Protein AF-A0A1S8ARI4-F1 (afdb_monomer)

pLDDT: mean 92.71, std 9.61, range [43.16, 98.75]

Structure (mmCIF, N/CA/C/O backbone):
data_AF-A0A1S8ARI4-F1
#
_entry.id   AF-A0A1S8ARI4-F1
#
loop_
_atom_site.group_PDB
_atom_site.id
_atom_site.type_symbol
_atom_site.label_atom_id
_atom_site.label_alt_id
_atom_site.label_comp_id
_atom_site.label_asym_id
_atom_site.label_entity_id
_atom_site.label_seq_id
_atom_site.pdbx_PDB_ins_code
_atom_site.Cartn_x
_atom_site.Cartn_y
_atom_site.Cartn_z
_atom_site.occupancy
_atom_site.B_iso_or_equiv
_atom_site.auth_seq_id
_atom_site.auth_comp_id
_atom_site.auth_asym_id
_atom_site.auth_atom_id
_atom_site.pdbx_PDB_model_num
ATOM 1 N N . MET A 1 1 ? 12.042 -26.410 4.022 1.00 43.16 1 MET A N 1
ATOM 2 C CA . MET A 1 1 ? 12.241 -24.997 3.656 1.00 43.16 1 MET A CA 1
ATOM 3 C C . MET A 1 1 ? 10.920 -24.579 3.039 1.00 43.16 1 MET A C 1
ATOM 5 O O . MET A 1 1 ? 10.701 -24.871 1.874 1.00 43.16 1 MET A O 1
ATOM 9 N N . ASN A 1 2 ? 9.965 -24.152 3.874 1.00 46.91 2 ASN A N 1
ATOM 10 C CA . ASN A 1 2 ? 8.642 -23.761 3.385 1.00 46.91 2 ASN A CA 1
ATOM 11 C C . ASN A 1 2 ? 8.838 -22.513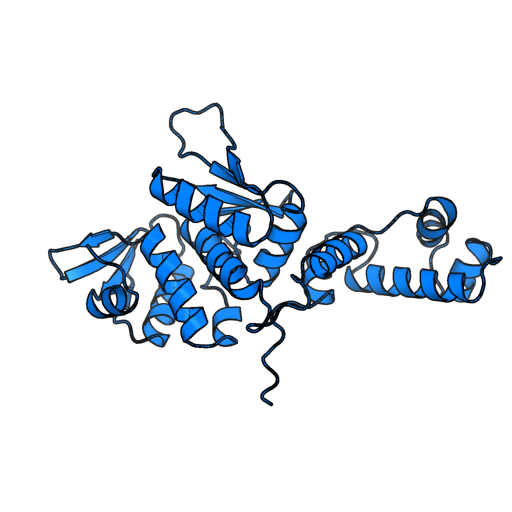 2.533 1.00 46.91 2 ASN A C 1
ATOM 13 O O . ASN A 1 2 ? 9.318 -21.505 3.047 1.00 46.91 2 ASN A O 1
ATOM 17 N N . ASP A 1 3 ? 8.528 -22.632 1.249 1.00 60.91 3 ASP A N 1
ATOM 18 C CA . ASP A 1 3 ? 8.473 -21.512 0.323 1.00 60.91 3 ASP A CA 1
ATOM 19 C C . ASP A 1 3 ? 7.339 -20.607 0.822 1.00 60.91 3 ASP A C 1
ATOM 21 O O . ASP A 1 3 ? 6.167 -20.983 0.752 1.00 60.91 3 ASP A O 1
ATOM 25 N N . ARG A 1 4 ? 7.677 -19.499 1.497 1.00 73.75 4 ARG A N 1
ATOM 26 C CA . ARG A 1 4 ? 6.659 -18.535 1.930 1.00 73.75 4 ARG A CA 1
ATOM 27 C C . ARG A 1 4 ? 6.120 -17.830 0.683 1.00 73.75 4 ARG A C 1
ATOM 29 O O . ARG A 1 4 ? 6.903 -17.567 -0.232 1.00 73.75 4 ARG A O 1
ATOM 36 N N . PRO A 1 5 ? 4.814 -17.530 0.623 1.00 89.69 5 PRO A N 1
ATOM 37 C CA . PRO A 1 5 ? 4.223 -16.932 -0.563 1.00 89.69 5 PRO A CA 1
ATOM 38 C C . PRO A 1 5 ? 4.870 -15.578 -0.872 1.00 89.69 5 PRO A C 1
ATOM 40 O O . PRO A 1 5 ? 5.179 -14.784 0.021 1.00 89.69 5 PRO A O 1
ATOM 43 N N . VAL A 1 6 ? 5.083 -15.320 -2.163 1.00 95.69 6 VAL A N 1
ATOM 44 C CA . VAL A 1 6 ? 5.488 -13.998 -2.642 1.00 95.69 6 VAL A CA 1
ATOM 45 C C . VAL A 1 6 ? 4.247 -13.117 -2.668 1.00 95.69 6 VAL A C 1
ATOM 47 O O . VAL A 1 6 ? 3.329 -13.364 -3.445 1.00 95.69 6 VAL A O 1
ATOM 50 N N . LEU A 1 7 ? 4.239 -12.093 -1.819 1.00 97.56 7 LEU A N 1
ATOM 51 C CA . LEU A 1 7 ? 3.107 -11.192 -1.614 1.00 97.56 7 LEU A CA 1
ATOM 52 C C . LEU A 1 7 ? 3.007 -10.146 -2.723 1.00 97.56 7 LEU A C 1
ATOM 54 O O . LEU A 1 7 ? 1.915 -9.813 -3.164 1.00 97.56 7 LEU A O 1
ATOM 58 N N . VAL A 1 8 ? 4.148 -9.631 -3.197 1.00 98.31 8 VAL A N 1
ATOM 59 C CA . VAL A 1 8 ? 4.184 -8.691 -4.326 1.00 98.31 8 VAL A CA 1
ATOM 60 C C . VAL A 1 8 ? 5.303 -9.058 -5.283 1.00 98.31 8 VAL A C 1
ATOM 62 O O . VAL A 1 8 ? 6.463 -9.184 -4.898 1.00 98.31 8 VAL A O 1
ATOM 65 N N . THR A 1 9 ? 4.953 -9.192 -6.558 1.00 98.19 9 THR A N 1
ATOM 66 C CA . THR A 1 9 ? 5.886 -9.496 -7.649 1.00 98.19 9 THR A CA 1
ATOM 67 C C . THR A 1 9 ? 6.095 -8.274 -8.556 1.00 98.19 9 THR A C 1
ATOM 69 O O . THR A 1 9 ? 5.233 -7.387 -8.592 1.00 98.19 9 THR A O 1
ATOM 72 N N . PRO A 1 10 ? 7.184 -8.214 -9.352 1.00 98.19 10 PRO A N 1
ATOM 73 C CA . PRO A 1 10 ? 7.353 -7.151 -10.344 1.00 98.19 10 PRO A CA 1
ATOM 74 C C . PRO A 1 10 ? 6.161 -7.004 -11.315 1.00 98.19 10 PRO A C 1
ATOM 76 O O . PRO A 1 10 ? 5.734 -5.869 -11.534 1.00 98.19 10 PRO A O 1
ATOM 79 N N . PRO A 1 11 ? 5.542 -8.091 -11.833 1.00 98.19 11 PRO A N 1
ATOM 80 C CA . PRO A 1 11 ? 4.315 -7.991 -12.627 1.00 98.19 11 PRO A CA 1
ATOM 81 C C . PRO A 1 11 ? 3.136 -7.341 -11.894 1.00 98.19 11 PRO A C 1
ATOM 83 O O . PRO A 1 11 ? 2.425 -6.535 -12.492 1.00 98.19 11 PRO A O 1
ATOM 86 N N . MET A 1 12 ? 2.919 -7.656 -10.610 1.00 97.94 12 MET A N 1
ATOM 87 C CA . MET A 1 12 ? 1.850 -7.027 -9.818 1.00 97.94 12 MET A CA 1
ATOM 88 C C . MET A 1 12 ? 2.074 -5.519 -9.706 1.00 97.94 12 MET A C 1
ATOM 90 O O . MET A 1 12 ? 1.170 -4.739 -10.004 1.00 97.94 12 MET A O 1
ATOM 94 N N . LEU A 1 13 ? 3.304 -5.104 -9.382 1.00 98.00 13 LEU A N 1
ATOM 95 C CA . LEU A 1 13 ? 3.650 -3.689 -9.292 1.00 98.00 13 LEU A CA 1
ATOM 96 C C . LEU A 1 13 ? 3.500 -2.980 -10.646 1.00 98.00 13 LEU A C 1
ATOM 98 O O . LEU A 1 13 ? 2.932 -1.887 -10.704 1.00 98.00 13 LEU A O 1
ATOM 102 N N . ALA A 1 14 ? 3.957 -3.597 -11.742 1.00 97.81 14 ALA A N 1
ATOM 103 C CA . ALA A 1 14 ? 3.819 -3.043 -13.088 1.00 97.81 14 ALA A CA 1
ATOM 104 C C . ALA A 1 14 ? 2.356 -2.768 -13.448 1.00 97.81 14 ALA A C 1
ATOM 106 O O . ALA A 1 14 ? 2.052 -1.706 -13.986 1.00 97.81 14 ALA A O 1
ATOM 107 N N . ARG A 1 15 ? 1.444 -3.682 -13.101 1.00 96.56 15 ARG A N 1
ATOM 108 C CA . ARG A 1 15 ? 0.010 -3.572 -13.411 1.00 96.56 15 ARG A CA 1
ATOM 109 C C . ARG A 1 15 ? -0.705 -2.433 -12.694 1.00 96.56 15 ARG A C 1
ATOM 111 O O . ARG A 1 15 ? -1.781 -2.036 -13.125 1.00 96.56 15 ARG A O 1
ATOM 118 N N . THR A 1 16 ? -0.096 -1.840 -11.668 1.00 95.88 16 THR A N 1
ATOM 119 C CA . THR A 1 16 ? -0.621 -0.599 -11.078 1.00 95.88 16 THR A CA 1
ATOM 120 C C . THR A 1 16 ? -0.481 0.596 -12.031 1.00 95.88 16 THR A C 1
ATOM 122 O O . THR A 1 16 ? -1.169 1.610 -11.885 1.00 95.88 16 THR A O 1
ATOM 125 N N . TYR A 1 17 ? 0.441 0.548 -12.997 1.00 94.69 17 TYR A N 1
ATOM 126 C CA . TYR A 1 17 ? 0.677 1.647 -13.928 1.00 94.69 17 TYR A CA 1
ATOM 127 C C . TYR A 1 17 ? -0.337 1.612 -15.068 1.00 94.69 17 TYR A C 1
ATOM 129 O O . TYR A 1 17 ? -0.430 0.641 -15.801 1.00 94.69 17 TYR A O 1
ATOM 137 N N . SER A 1 18 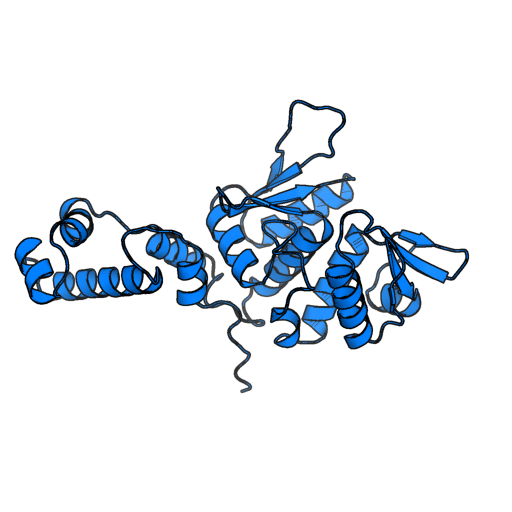? -1.046 2.713 -15.295 1.00 84.56 18 SER A N 1
ATOM 138 C CA . SER A 1 18 ? -1.936 2.841 -16.448 1.00 84.56 18 SER A CA 1
ATOM 139 C C . SER A 1 18 ? -1.190 3.399 -17.664 1.00 84.56 18 SER A C 1
ATOM 141 O O . SER A 1 18 ? -0.539 4.443 -17.568 1.00 84.56 18 SER A O 1
ATOM 143 N N . GLY A 1 19 ? -1.346 2.775 -18.832 1.00 78.69 19 GLY A N 1
ATOM 144 C CA . GLY A 1 19 ? -0.866 3.299 -20.112 1.00 78.69 19 GLY A CA 1
ATOM 145 C C . GLY A 1 19 ? -1.778 2.876 -21.262 1.00 78.69 19 GLY A C 1
ATOM 146 O O . GLY A 1 19 ? -2.411 1.836 -21.197 1.00 78.69 19 GLY A O 1
ATOM 147 N N . ARG A 1 20 ? -1.862 3.677 -22.333 1.00 80.50 20 ARG A N 1
ATOM 148 C CA . ARG A 1 20 ? -2.676 3.335 -23.524 1.00 80.50 20 ARG A CA 1
ATOM 149 C C . ARG A 1 20 ? -1.956 2.431 -24.528 1.00 80.50 20 ARG A C 1
ATOM 151 O O . ARG A 1 20 ? -2.561 1.989 -25.495 1.00 80.50 20 ARG A O 1
ATOM 158 N N . ALA A 1 21 ? -0.647 2.251 -24.362 1.00 82.62 21 ALA A N 1
ATOM 159 C CA . ALA A 1 21 ? 0.205 1.609 -25.360 1.00 82.62 21 ALA A CA 1
ATOM 160 C C . ALA A 1 21 ? 0.227 0.075 -25.268 1.00 82.62 21 ALA A C 1
ATOM 162 O O . ALA A 1 21 ? 0.648 -0.558 -26.236 1.00 82.62 21 ALA A O 1
ATOM 163 N N . TYR A 1 22 ? -0.189 -0.477 -24.125 1.00 90.00 22 TYR A N 1
ATOM 164 C CA . TYR A 1 22 ? -0.232 -1.902 -23.804 1.00 90.00 22 TYR A CA 1
ATOM 165 C C . TYR A 1 22 ? -1.503 -2.199 -23.010 1.00 90.00 22 TYR A C 1
ATOM 167 O O . TYR A 1 22 ? -1.946 -1.345 -22.244 1.00 90.00 22 TYR A O 1
ATOM 175 N N . GLU A 1 23 ? -2.069 -3.389 -23.208 1.00 90.75 23 GLU A N 1
ATOM 176 C CA . GLU A 1 23 ? -3.197 -3.885 -22.413 1.00 90.75 23 GLU A CA 1
ATOM 177 C C . GLU A 1 23 ? -2.725 -4.324 -21.020 1.00 90.75 23 GLU A C 1
ATOM 179 O O . GLU A 1 23 ? -3.265 -3.850 -20.024 1.00 90.75 23 GLU A O 1
ATOM 184 N N . ASP A 1 24 ? -1.661 -5.134 -20.947 1.00 94.25 24 ASP A N 1
ATOM 185 C CA . ASP A 1 24 ? -0.944 -5.431 -19.704 1.00 94.25 24 ASP A CA 1
ATOM 186 C C . ASP A 1 24 ? 0.342 -4.579 -19.620 1.00 94.25 24 ASP A C 1
ATOM 188 O O . ASP A 1 24 ? 1.250 -4.728 -20.442 1.00 94.25 24 ASP A O 1
ATOM 192 N N . PRO A 1 25 ? 0.480 -3.683 -18.627 1.00 95.62 25 PRO A N 1
ATOM 193 C CA . PRO A 1 25 ? 1.712 -2.930 -18.389 1.00 95.62 25 PRO A CA 1
ATOM 194 C C . PRO A 1 25 ? 2.967 -3.794 -18.184 1.00 95.62 25 PRO A C 1
ATOM 196 O O . PRO A 1 25 ? 4.079 -3.292 -18.361 1.00 95.62 25 PRO A O 1
ATOM 199 N N . TRP A 1 26 ? 2.827 -5.069 -17.813 1.00 96.88 26 TRP A N 1
ATOM 200 C CA . TRP A 1 26 ? 3.955 -5.998 -17.723 1.00 96.88 26 TRP A CA 1
ATOM 201 C C . TRP A 1 26 ? 4.562 -6.339 -19.094 1.00 96.88 26 TRP A C 1
ATOM 203 O O . TRP A 1 26 ? 5.778 -6.521 -19.208 1.00 96.88 26 TRP A O 1
ATOM 213 N N . ASP A 1 27 ? 3.766 -6.332 -20.162 1.00 96.38 27 ASP A N 1
ATOM 214 C CA . ASP A 1 27 ? 4.264 -6.575 -21.521 1.00 96.38 27 ASP A CA 1
ATOM 215 C C . ASP A 1 27 ? 5.216 -5.458 -21.969 1.00 96.38 27 ASP A C 1
ATOM 217 O O . ASP A 1 27 ? 6.223 -5.713 -22.627 1.00 96.38 27 ASP A O 1
ATOM 221 N N . LEU A 1 28 ? 4.966 -4.217 -21.532 1.00 96.31 28 LEU A N 1
ATOM 222 C CA . LEU A 1 28 ? 5.878 -3.090 -21.744 1.00 96.31 28 LEU A CA 1
ATOM 223 C C . LEU A 1 28 ? 7.237 -3.316 -21.068 1.00 96.31 28 LEU A C 1
ATOM 225 O O . LEU A 1 28 ? 8.270 -2.965 -21.639 1.00 96.31 28 LEU A O 1
ATOM 229 N N . VAL A 1 29 ? 7.245 -3.880 -19.856 1.00 97.06 29 VAL A N 1
ATOM 230 C CA . VAL A 1 29 ? 8.486 -4.217 -19.139 1.00 97.06 29 VAL A CA 1
ATOM 231 C C . VAL A 1 29 ? 9.245 -5.303 -19.895 1.00 97.06 29 VAL A C 1
ATOM 233 O O . VAL A 1 29 ? 10.442 -5.152 -20.142 1.00 97.06 29 VAL A O 1
ATOM 236 N N . THR A 1 30 ? 8.534 -6.348 -20.319 1.00 97.50 30 THR A N 1
ATOM 237 C CA . THR A 1 30 ? 9.100 -7.477 -21.066 1.00 97.50 30 THR A CA 1
ATOM 238 C C . THR A 1 30 ? 9.701 -7.022 -22.399 1.00 97.50 30 THR A C 1
ATOM 240 O O . THR A 1 30 ? 10.843 -7.352 -22.712 1.00 97.50 30 THR A O 1
ATOM 243 N N . ASP A 1 31 ? 8.986 -6.202 -23.173 1.00 97.25 31 ASP A N 1
ATOM 244 C CA . ASP A 1 31 ? 9.486 -5.672 -24.445 1.00 97.25 31 ASP A CA 1
ATOM 245 C C . ASP A 1 31 ? 10.686 -4.742 -24.264 1.00 97.25 31 ASP A C 1
ATOM 247 O O . ASP A 1 31 ? 11.627 -4.786 -25.058 1.00 97.25 31 ASP A O 1
ATOM 251 N N . TYR A 1 32 ? 10.686 -3.919 -23.213 1.00 97.50 32 TYR A N 1
ATOM 252 C CA . TYR A 1 32 ? 11.836 -3.080 -22.887 1.00 97.50 32 TYR A CA 1
ATOM 253 C C . TYR A 1 32 ? 13.076 -3.927 -22.561 1.00 97.50 32 TYR A C 1
ATOM 255 O O . TYR A 1 32 ? 14.158 -3.647 -23.075 1.00 97.50 32 TYR A O 1
ATOM 263 N N . GLN A 1 33 ? 12.923 -5.000 -21.777 1.00 96.94 33 GLN A N 1
ATOM 264 C CA . GLN A 1 33 ? 14.011 -5.940 -21.482 1.00 96.94 33 GLN A CA 1
ATOM 265 C C . GLN A 1 33 ? 14.532 -6.634 -22.747 1.00 96.94 33 GLN A C 1
ATOM 267 O O . GLN A 1 33 ? 15.742 -6.650 -22.963 1.00 96.94 33 GLN A O 1
ATOM 272 N N . ARG A 1 34 ? 13.641 -7.113 -23.627 1.00 97.69 34 ARG A N 1
ATOM 273 C CA . ARG A 1 34 ? 14.012 -7.713 -24.925 1.00 97.69 34 ARG A CA 1
ATOM 274 C C . ARG A 1 34 ? 14.794 -6.740 -25.807 1.00 97.69 34 ARG A C 1
ATOM 276 O O . ARG A 1 34 ? 15.741 -7.142 -26.477 1.00 97.69 34 ARG A O 1
ATOM 283 N N . VAL A 1 35 ? 14.418 -5.457 -25.811 1.00 97.69 35 VAL A N 1
ATOM 284 C CA . VAL A 1 35 ? 15.164 -4.410 -26.529 1.00 97.69 35 VAL A CA 1
ATOM 285 C C . VAL A 1 35 ? 16.561 -4.237 -25.940 1.00 97.69 35 VAL A C 1
ATOM 287 O O . VAL A 1 35 ? 17.524 -4.223 -26.705 1.00 97.69 35 VAL A O 1
ATOM 290 N N . LEU A 1 36 ? 16.692 -4.145 -24.612 1.00 95.62 36 LEU A N 1
ATOM 291 C CA . LEU A 1 36 ? 18.000 -4.016 -23.964 1.00 95.62 36 LEU A CA 1
ATOM 292 C C . LEU A 1 36 ? 18.903 -5.221 -24.252 1.00 95.62 36 LEU A C 1
ATOM 294 O O . LEU A 1 36 ? 20.045 -5.023 -24.664 1.00 95.62 36 LEU A O 1
ATOM 298 N N . GLU A 1 37 ? 18.386 -6.443 -24.112 1.00 96.75 37 GLU A N 1
ATOM 299 C CA . GLU A 1 37 ? 19.106 -7.687 -24.414 1.00 96.75 37 GLU A CA 1
ATOM 300 C C . GLU A 1 37 ? 19.594 -7.703 -25.868 1.00 96.75 37 GLU A C 1
ATOM 302 O O . GLU A 1 37 ? 20.796 -7.808 -26.120 1.00 96.75 37 GLU A O 1
ATOM 307 N N . TYR A 1 38 ? 18.693 -7.450 -26.822 1.00 97.38 38 TYR A N 1
ATOM 308 C CA . TYR A 1 38 ? 19.039 -7.406 -28.241 1.00 97.38 38 TYR A CA 1
ATOM 309 C C . TYR A 1 38 ? 20.093 -6.336 -28.552 1.00 97.38 38 TYR A C 1
ATOM 311 O O . TYR A 1 38 ? 21.019 -6.576 -29.322 1.00 97.38 38 TYR A O 1
ATOM 319 N N . THR A 1 39 ? 19.983 -5.137 -27.970 1.00 95.94 39 THR A N 1
ATOM 320 C CA . THR A 1 39 ? 20.987 -4.077 -28.179 1.00 95.94 39 THR A CA 1
ATOM 321 C C . THR A 1 39 ? 22.328 -4.387 -27.516 1.00 95.94 39 THR A C 1
ATOM 323 O O . THR A 1 39 ? 23.359 -3.959 -28.029 1.00 95.94 39 THR A O 1
ATOM 326 N N . GLY A 1 40 ? 22.337 -5.163 -26.429 1.00 94.31 40 GLY A N 1
ATOM 327 C CA . GLY A 1 40 ? 23.559 -5.674 -25.812 1.00 94.31 40 GLY A CA 1
ATOM 328 C C . GLY A 1 40 ? 24.296 -6.662 -26.718 1.00 94.31 40 GLY A C 1
ATOM 329 O O . GLY A 1 40 ? 25.517 -6.585 -26.848 1.00 94.31 40 GLY A O 1
ATOM 330 N N . GLU A 1 41 ? 23.559 -7.542 -27.400 1.00 96.00 41 GLU A N 1
ATOM 331 C CA . GLU A 1 41 ? 24.105 -8.499 -28.376 1.00 96.00 41 GLU A CA 1
ATOM 332 C C . GLU A 1 41 ? 24.451 -7.846 -29.727 1.00 96.00 41 GLU A C 1
ATOM 334 O O . GLU A 1 41 ? 25.381 -8.265 -30.425 1.00 96.00 41 GLU A O 1
ATOM 339 N N . HIS A 1 42 ? 23.733 -6.782 -30.092 1.00 95.56 42 HIS A N 1
ATOM 340 C CA . HIS A 1 42 ? 23.857 -6.076 -31.365 1.00 95.56 42 HIS A CA 1
ATOM 341 C C . HIS A 1 42 ? 24.056 -4.559 -31.174 1.00 95.56 42 HIS A C 1
ATOM 343 O O . HIS A 1 42 ? 23.205 -3.766 -31.589 1.00 95.56 42 HIS A O 1
ATOM 349 N N . PRO A 1 43 ? 25.210 -4.108 -30.642 1.00 92.69 43 PRO A N 1
ATOM 350 C CA . PRO A 1 43 ? 25.418 -2.714 -30.223 1.00 92.69 43 PRO A CA 1
ATOM 351 C C . PRO A 1 43 ? 25.355 -1.679 -31.358 1.00 92.69 43 PRO A C 1
ATOM 353 O O . PRO A 1 43 ? 25.152 -0.497 -31.107 1.00 92.69 43 PRO A O 1
ATOM 356 N N . ASN A 1 44 ? 25.513 -2.108 -32.614 1.00 93.69 44 ASN A N 1
ATOM 357 C CA . ASN A 1 44 ? 25.449 -1.237 -33.794 1.00 93.69 44 ASN A CA 1
ATOM 358 C C . ASN A 1 44 ? 24.090 -1.292 -34.521 1.00 93.69 44 ASN A C 1
ATOM 360 O O . ASN A 1 44 ? 23.948 -0.725 -35.608 1.00 93.69 44 ASN A O 1
ATOM 364 N N . ALA A 1 45 ? 23.099 -2.016 -33.987 1.00 93.12 45 ALA A N 1
ATOM 365 C CA . ALA A 1 45 ? 21.787 -2.116 -34.611 1.00 93.12 45 ALA A CA 1
ATOM 366 C C . ALA A 1 45 ? 21.041 -0.776 -34.528 1.00 93.12 45 ALA A C 1
ATOM 368 O O . ALA A 1 45 ? 20.852 -0.209 -33.457 1.00 93.12 45 ALA A O 1
ATOM 369 N N . SER A 1 46 ? 20.570 -0.275 -35.674 1.00 94.38 46 SER A N 1
ATOM 370 C CA . SER A 1 46 ? 19.721 0.924 -35.685 1.00 94.38 46 SER A CA 1
ATOM 371 C C . SER A 1 46 ? 18.372 0.652 -34.999 1.00 94.38 46 SER A C 1
ATOM 373 O O . SER A 1 46 ? 17.876 -0.475 -35.094 1.00 94.38 46 SER A O 1
ATOM 375 N N . PRO A 1 47 ? 17.686 1.664 -34.432 1.00 93.50 47 PRO A N 1
ATOM 376 C CA . PRO A 1 47 ? 16.368 1.470 -33.821 1.00 93.50 47 PRO A CA 1
ATOM 377 C C . PRO A 1 47 ? 15.326 0.845 -34.755 1.00 93.50 47 PRO A C 1
ATOM 379 O O . PRO A 1 47 ? 14.449 0.113 -34.309 1.00 93.50 47 PRO A O 1
ATOM 382 N N . GLY A 1 48 ? 15.416 1.114 -36.064 1.00 94.44 48 GLY A N 1
ATOM 383 C CA . GLY A 1 48 ? 14.561 0.468 -37.063 1.00 94.44 48 GLY A CA 1
ATOM 384 C C . GLY A 1 48 ? 14.881 -1.018 -37.251 1.00 94.44 48 GLY A C 1
ATOM 385 O O . GLY A 1 48 ? 13.965 -1.816 -37.425 1.00 94.44 48 GLY A O 1
ATOM 386 N N . GLY A 1 49 ? 16.162 -1.386 -37.171 1.00 95.31 49 GLY A N 1
ATOM 387 C CA . GLY A 1 49 ? 16.607 -2.779 -37.195 1.00 95.31 49 GLY A CA 1
ATOM 388 C C . GLY A 1 49 ? 16.150 -3.550 -35.958 1.00 95.31 49 GLY A C 1
ATOM 389 O O . GLY A 1 49 ? 15.592 -4.630 -36.106 1.00 95.31 49 GLY A O 1
ATOM 390 N N . VAL A 1 50 ? 16.297 -2.965 -34.763 1.00 96.62 50 VAL A N 1
ATOM 391 C CA . VAL A 1 50 ? 15.814 -3.572 -33.507 1.00 96.62 50 VAL A CA 1
ATOM 392 C C . VAL A 1 50 ? 14.294 -3.741 -33.526 1.00 96.62 50 VAL A C 1
ATOM 394 O O . VAL A 1 50 ? 13.789 -4.825 -33.255 1.00 96.62 50 VAL A O 1
ATOM 397 N N . ALA A 1 51 ? 13.560 -2.696 -33.922 1.00 96.25 51 ALA A N 1
ATOM 398 C CA . ALA A 1 51 ? 12.106 -2.739 -34.053 1.00 96.25 51 ALA A CA 1
ATOM 399 C C . ALA A 1 51 ? 11.635 -3.858 -34.997 1.00 96.25 51 ALA A C 1
ATOM 401 O O . ALA A 1 51 ? 10.728 -4.609 -34.653 1.00 96.25 51 ALA A O 1
ATOM 402 N N . SER A 1 52 ? 12.282 -4.008 -36.157 1.00 96.75 52 SER A N 1
ATOM 403 C CA . SER A 1 52 ? 11.957 -5.075 -37.107 1.00 96.75 52 SER A CA 1
ATOM 404 C C . SER A 1 52 ? 12.315 -6.467 -36.587 1.00 96.75 52 SER A C 1
ATOM 406 O O . SER A 1 52 ? 11.602 -7.413 -36.899 1.00 96.75 52 SER A O 1
ATOM 408 N N . ALA A 1 53 ? 13.417 -6.611 -35.845 1.00 96.75 53 ALA A N 1
ATOM 409 C CA . ALA A 1 53 ? 13.863 -7.901 -35.322 1.00 96.75 53 ALA A CA 1
ATOM 410 C C . ALA A 1 53 ? 12.967 -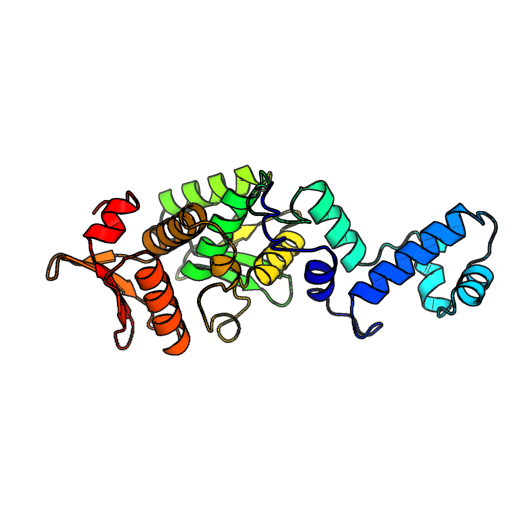8.419 -34.187 1.00 96.75 53 ALA A C 1
ATOM 412 O O . ALA A 1 53 ? 12.767 -9.624 -34.066 1.00 96.75 53 ALA A O 1
ATOM 413 N N . LEU A 1 54 ? 12.419 -7.513 -33.371 1.00 97.06 54 LEU A N 1
ATOM 414 C CA . LEU A 1 54 ? 11.591 -7.853 -32.209 1.00 97.06 54 LEU A CA 1
ATOM 415 C C . LEU A 1 54 ? 10.080 -7.772 -32.465 1.00 97.06 54 LEU A C 1
ATOM 417 O O . LEU A 1 54 ? 9.311 -8.036 -31.542 1.00 97.06 54 LEU A O 1
ATOM 421 N N . ASP A 1 55 ? 9.675 -7.429 -33.693 1.00 96.38 55 ASP A N 1
ATOM 422 C CA . ASP A 1 55 ? 8.286 -7.165 -34.094 1.00 96.38 55 ASP A CA 1
ATOM 423 C C . ASP A 1 55 ? 7.612 -6.074 -33.238 1.00 96.38 55 ASP A C 1
ATOM 425 O O . ASP A 1 55 ? 6.498 -6.208 -32.737 1.00 96.38 55 ASP A O 1
ATOM 429 N N . LEU A 1 56 ? 8.330 -4.963 -33.034 1.00 96.31 56 LEU A N 1
ATOM 430 C CA . LEU A 1 56 ? 7.878 -3.833 -32.224 1.00 96.31 56 LEU A CA 1
ATOM 431 C C . LEU A 1 56 ? 7.692 -2.566 -33.067 1.00 96.31 56 LEU A C 1
ATOM 433 O O . LEU A 1 56 ? 8.453 -2.311 -34.004 1.00 96.31 56 LEU A O 1
ATOM 437 N N . PRO A 1 57 ? 6.742 -1.679 -32.714 1.00 94.56 57 PRO A N 1
ATOM 438 C CA . PRO A 1 57 ? 6.620 -0.387 -33.372 1.00 94.56 57 PRO A CA 1
ATOM 439 C C . PRO A 1 57 ? 7.901 0.438 -33.214 1.00 94.56 57 PRO A C 1
ATOM 441 O O . PRO A 1 57 ? 8.329 0.744 -32.100 1.00 94.56 57 PRO A O 1
ATOM 444 N N . ARG A 1 58 ? 8.481 0.904 -34.327 1.00 93.69 58 ARG A N 1
ATOM 445 C CA . ARG A 1 58 ? 9.698 1.738 -34.299 1.00 93.69 58 ARG A CA 1
ATOM 446 C C . ARG A 1 58 ? 9.560 2.968 -33.400 1.00 93.69 58 ARG A C 1
ATOM 448 O O . ARG A 1 58 ? 10.511 3.327 -32.715 1.00 93.69 58 ARG A O 1
ATOM 455 N N . GLY A 1 59 ? 8.388 3.609 -33.393 1.00 92.75 59 GLY A N 1
ATOM 456 C CA . GLY A 1 59 ? 8.118 4.777 -32.545 1.00 92.75 59 GLY A CA 1
ATOM 457 C C . GLY A 1 59 ? 8.199 4.485 -31.042 1.00 92.75 59 GLY A C 1
ATOM 458 O O . GLY A 1 59 ? 8.408 5.409 -30.267 1.00 92.75 59 GLY A O 1
ATOM 459 N N . ARG A 1 60 ? 8.075 3.214 -30.643 1.00 92.19 60 ARG A N 1
ATOM 460 C CA . ARG A 1 60 ? 8.195 2.747 -29.260 1.00 92.19 60 ARG A CA 1
ATOM 461 C C . ARG A 1 60 ? 9.643 2.428 -28.889 1.00 92.19 60 ARG A C 1
ATOM 463 O O . ARG A 1 60 ? 10.102 2.850 -27.840 1.00 92.19 60 ARG A O 1
ATOM 470 N N . VAL A 1 61 ? 10.353 1.728 -29.772 1.00 95.56 61 VAL A N 1
ATOM 471 C CA . VAL A 1 61 ? 11.751 1.319 -29.551 1.00 95.56 61 VAL A CA 1
ATOM 472 C C . VAL A 1 61 ? 12.703 2.512 -29.600 1.00 95.56 61 VAL A C 1
ATOM 474 O O . VAL A 1 61 ? 13.655 2.587 -28.831 1.00 95.56 61 VAL A O 1
ATOM 477 N N . ARG A 1 62 ? 12.450 3.467 -30.504 1.00 95.12 62 ARG A N 1
ATOM 478 C CA . ARG A 1 62 ? 13.366 4.582 -30.751 1.00 95.12 62 ARG A CA 1
ATOM 479 C C . ARG A 1 62 ? 13.681 5.406 -29.490 1.00 95.12 62 ARG A C 1
ATOM 481 O O . ARG A 1 62 ? 14.867 5.557 -29.234 1.00 95.12 62 ARG A O 1
ATOM 488 N N . PRO A 1 63 ? 12.710 5.885 -28.686 1.00 95.25 63 PRO A N 1
ATOM 489 C CA . PRO A 1 63 ? 13.028 6.633 -27.466 1.00 95.25 63 PRO A CA 1
ATOM 490 C C . PRO A 1 63 ? 13.853 5.839 -26.445 1.00 95.25 63 PRO A C 1
ATOM 492 O O . PRO A 1 63 ? 14.651 6.419 -25.717 1.00 95.25 63 PRO A O 1
ATOM 495 N N . TRP A 1 64 ? 13.684 4.515 -26.381 1.00 95.88 64 TRP A N 1
ATOM 496 C CA . TRP A 1 64 ? 14.435 3.665 -25.450 1.00 95.88 64 TRP A CA 1
ATOM 497 C C . TRP A 1 64 ? 15.919 3.585 -25.820 1.00 95.88 64 TRP A C 1
ATOM 499 O O . TRP A 1 64 ? 16.765 3.569 -24.933 1.00 95.88 64 TRP A O 1
ATOM 509 N N . ILE A 1 65 ? 16.225 3.573 -27.122 1.00 94.06 65 ILE A N 1
ATOM 510 C CA . ILE A 1 65 ? 17.595 3.470 -27.645 1.00 94.06 65 ILE A CA 1
ATOM 511 C C . ILE A 1 65 ? 18.245 4.849 -27.808 1.00 94.06 65 ILE A C 1
ATOM 513 O O . ILE A 1 65 ? 19.349 5.062 -27.317 1.00 94.06 65 ILE A O 1
ATOM 517 N N . ASP A 1 66 ? 17.580 5.776 -28.505 1.00 93.00 66 ASP A N 1
ATOM 518 C CA . ASP A 1 66 ? 18.157 7.076 -28.880 1.00 93.00 66 ASP A CA 1
ATOM 519 C C . ASP A 1 66 ? 18.216 8.035 -27.681 1.00 93.00 66 ASP A C 1
ATOM 521 O O . ASP A 1 66 ? 19.206 8.741 -27.498 1.00 93.00 66 ASP A O 1
ATOM 525 N N . ASP A 1 67 ? 17.155 8.056 -26.867 1.00 93.06 67 ASP A N 1
ATOM 526 C CA . ASP A 1 67 ? 16.978 9.039 -25.791 1.00 93.06 67 ASP A CA 1
ATOM 527 C C . ASP A 1 67 ? 17.230 8.437 -24.394 1.00 93.06 67 ASP A C 1
ATOM 529 O O . ASP A 1 67 ? 17.137 9.140 -23.386 1.00 93.06 67 ASP A O 1
ATOM 533 N N . GLY A 1 68 ? 17.508 7.128 -24.310 1.00 92.44 68 GLY A N 1
ATOM 534 C CA . GLY A 1 68 ? 17.648 6.403 -23.042 1.00 92.44 68 GLY A CA 1
ATOM 535 C C . GLY A 1 68 ? 16.374 6.422 -22.187 1.00 92.44 68 GLY A C 1
ATOM 536 O O . GLY A 1 68 ? 16.442 6.338 -20.958 1.00 92.44 68 GLY A O 1
ATOM 537 N N . ALA A 1 69 ? 15.203 6.598 -22.807 1.00 95.19 69 ALA A N 1
ATOM 538 C CA . ALA A 1 69 ? 13.946 6.741 -22.090 1.00 95.19 69 ALA A CA 1
ATOM 539 C C . ALA A 1 69 ? 13.550 5.424 -21.404 1.00 95.19 69 ALA A C 1
ATOM 541 O O . ALA A 1 69 ? 13.256 4.431 -22.066 1.00 95.19 69 ALA A O 1
ATOM 542 N N . ILE A 1 70 ? 13.468 5.439 -20.072 1.00 95.81 70 ILE A N 1
ATOM 543 C CA . ILE A 1 70 ? 13.040 4.284 -19.269 1.00 95.81 70 ILE A CA 1
ATOM 544 C C . ILE A 1 70 ? 11.523 4.358 -19.026 1.00 95.81 70 ILE A C 1
ATOM 546 O O . ILE A 1 70 ? 11.071 5.356 -18.440 1.00 95.81 70 ILE A O 1
ATOM 550 N N . PRO A 1 71 ? 10.738 3.328 -19.407 1.00 95.75 71 PRO A N 1
ATOM 551 C CA . PRO A 1 71 ? 9.307 3.262 -19.117 1.00 95.75 71 PRO A CA 1
ATOM 552 C C . PRO A 1 71 ? 8.986 3.398 -17.622 1.00 95.75 71 PRO A C 1
ATOM 554 O O . PRO A 1 71 ? 9.714 2.891 -16.770 1.00 95.75 71 PRO A O 1
ATOM 557 N N . HIS A 1 72 ? 7.859 4.036 -17.287 1.00 95.25 72 HIS A N 1
ATOM 558 C CA . HIS A 1 72 ? 7.460 4.244 -15.888 1.00 95.25 72 HIS A CA 1
ATOM 559 C C . HIS A 1 72 ? 7.343 2.953 -15.058 1.00 95.25 72 HIS A C 1
ATOM 561 O O . HIS A 1 72 ? 7.881 2.960 -13.951 1.00 95.25 72 HIS A O 1
ATOM 567 N N . PRO A 1 73 ? 6.729 1.855 -15.552 1.00 96.88 73 PRO A N 1
ATOM 568 C CA . PRO A 1 73 ? 6.676 0.604 -14.793 1.00 96.88 73 PRO A CA 1
ATOM 569 C C . PRO A 1 73 ? 8.069 0.023 -14.534 1.00 96.88 73 PRO A C 1
ATOM 571 O O . PRO A 1 73 ? 8.351 -0.408 -13.423 1.00 96.88 73 PRO A O 1
ATOM 574 N N . VAL A 1 74 ? 8.967 0.091 -15.527 1.00 97.75 74 VAL A N 1
ATOM 575 C CA . VAL A 1 74 ? 10.360 -0.369 -15.397 1.00 97.75 74 VAL A CA 1
ATOM 576 C C . VAL A 1 74 ? 11.089 0.432 -14.323 1.00 97.75 74 VAL A C 1
ATOM 578 O O . VAL A 1 74 ? 11.700 -0.151 -13.437 1.00 97.75 74 VAL A O 1
ATOM 581 N N . ARG A 1 75 ? 10.984 1.767 -14.358 1.00 97.25 75 ARG A N 1
ATOM 582 C CA . ARG A 1 75 ? 11.593 2.631 -13.338 1.00 97.25 75 ARG A CA 1
ATOM 583 C C . ARG A 1 75 ? 11.028 2.343 -11.947 1.00 97.25 75 ARG A C 1
ATOM 585 O O . ARG A 1 75 ? 11.784 2.290 -10.992 1.00 97.25 75 ARG A O 1
ATOM 592 N N . GLY A 1 76 ? 9.715 2.139 -11.846 1.00 97.75 76 GLY A N 1
ATOM 593 C CA . GLY A 1 76 ? 9.046 1.780 -10.597 1.00 97.75 76 GLY A CA 1
ATOM 594 C C . GLY A 1 76 ? 9.547 0.472 -10.003 1.00 97.75 76 GLY A C 1
ATOM 595 O O . GLY A 1 76 ? 9.853 0.423 -8.816 1.00 97.75 76 GLY A O 1
ATOM 596 N N . ILE A 1 77 ? 9.677 -0.561 -10.839 1.00 98.56 77 ILE A N 1
ATOM 597 C CA . ILE A 1 77 ? 10.247 -1.852 -10.443 1.00 98.56 77 ILE A CA 1
ATOM 598 C C . ILE A 1 77 ? 11.693 -1.675 -9.992 1.00 98.56 77 ILE A C 1
ATOM 600 O O . ILE A 1 77 ? 12.016 -2.100 -8.895 1.00 98.56 77 ILE A O 1
ATOM 604 N N . GLN A 1 78 ? 12.532 -0.984 -10.768 1.00 98.06 78 GLN A N 1
ATOM 605 C CA . GLN A 1 78 ? 13.931 -0.743 -10.396 1.00 98.06 78 GLN A CA 1
ATOM 606 C C . GLN A 1 78 ? 14.051 -0.011 -9.053 1.00 98.06 78 GLN A C 1
ATOM 608 O O . GLN A 1 78 ? 14.869 -0.387 -8.216 1.00 98.06 78 GLN A O 1
ATOM 613 N N . THR A 1 79 ? 13.214 1.005 -8.815 1.00 97.81 79 THR A N 1
ATOM 614 C CA . THR A 1 79 ? 13.137 1.685 -7.517 1.00 97.81 79 THR A CA 1
ATOM 615 C C . THR A 1 79 ? 12.741 0.705 -6.413 1.00 97.81 79 THR A C 1
ATOM 617 O O . THR A 1 79 ? 13.444 0.622 -5.407 1.00 97.81 79 THR A O 1
ATOM 620 N N . ALA A 1 80 ? 11.668 -0.070 -6.596 1.00 98.12 80 ALA A N 1
ATOM 621 C CA . ALA A 1 80 ? 11.193 -1.021 -5.594 1.00 98.12 80 ALA A CA 1
ATOM 622 C C . ALA A 1 80 ? 12.224 -2.125 -5.298 1.00 98.12 80 ALA A C 1
ATOM 624 O O . ALA A 1 80 ? 12.475 -2.429 -4.136 1.00 98.12 80 ALA A O 1
ATOM 625 N N . GLU A 1 81 ? 12.876 -2.675 -6.321 1.00 98.12 81 GLU A N 1
ATOM 626 C CA . GLU A 1 81 ? 13.955 -3.660 -6.187 1.00 98.12 81 GLU A CA 1
ATOM 627 C C . GLU A 1 81 ? 15.160 -3.068 -5.447 1.00 98.12 81 GLU A C 1
ATOM 629 O O . GLU A 1 81 ? 15.671 -3.685 -4.516 1.00 98.12 81 GLU A O 1
ATOM 634 N N . SER A 1 82 ? 15.576 -1.838 -5.781 1.00 97.25 82 SER A N 1
ATOM 635 C CA . SER A 1 82 ? 16.703 -1.172 -5.104 1.00 97.25 82 SER A CA 1
ATOM 636 C C . SER A 1 82 ? 16.446 -0.903 -3.617 1.00 97.25 82 SER A C 1
ATOM 638 O O . SER A 1 82 ? 17.387 -0.781 -2.835 1.00 97.25 82 SER A O 1
ATOM 640 N N . ARG A 1 83 ? 15.168 -0.825 -3.232 1.00 96.94 83 ARG A N 1
ATOM 641 C CA . ARG A 1 83 ? 14.705 -0.651 -1.852 1.00 96.94 83 ARG A CA 1
ATOM 642 C C . ARG A 1 83 ? 14.402 -1.981 -1.149 1.00 96.94 83 ARG A C 1
ATOM 644 O O . ARG A 1 83 ? 13.999 -1.966 0.008 1.00 96.94 83 ARG A O 1
ATOM 651 N N . GLY A 1 84 ? 14.546 -3.119 -1.833 1.00 97.06 84 GLY A N 1
ATOM 652 C CA . GLY A 1 84 ? 14.172 -4.435 -1.304 1.00 97.06 84 GLY A CA 1
ATOM 653 C C . GLY A 1 84 ? 12.660 -4.649 -1.152 1.00 97.06 84 GLY A C 1
ATOM 654 O O . GLY A 1 84 ? 12.238 -5.578 -0.470 1.00 97.06 84 GLY A O 1
ATOM 655 N N . TRP A 1 85 ? 11.834 -3.796 -1.764 1.00 97.81 85 TRP A N 1
ATOM 656 C CA . TRP A 1 85 ? 10.373 -3.854 -1.680 1.00 97.81 85 TRP A CA 1
ATOM 657 C C . TRP A 1 85 ? 9.754 -4.897 -2.605 1.00 97.81 85 TRP A C 1
ATOM 659 O O . TRP A 1 85 ? 8.633 -5.321 -2.357 1.00 97.81 85 TRP A O 1
ATOM 669 N N . VAL A 1 86 ? 10.438 -5.291 -3.683 1.00 97.69 86 VAL A N 1
ATOM 670 C CA . VAL A 1 86 ? 9.964 -6.311 -4.628 1.00 97.69 86 VAL A CA 1
ATOM 671 C C . VAL A 1 86 ? 11.133 -7.227 -5.028 1.00 97.69 86 VAL A C 1
ATOM 673 O O . VAL A 1 86 ? 12.208 -6.704 -5.317 1.00 97.69 86 VAL A O 1
ATOM 676 N N . PRO A 1 87 ? 10.944 -8.563 -5.090 1.00 97.38 87 PRO A N 1
ATOM 677 C CA . PRO A 1 87 ? 9.757 -9.298 -4.642 1.00 97.38 87 PRO A CA 1
ATOM 678 C C . PRO A 1 87 ? 9.560 -9.187 -3.123 1.00 97.38 87 PRO A C 1
ATOM 680 O O . PRO A 1 87 ? 10.508 -9.340 -2.353 1.00 97.38 87 PRO A O 1
ATOM 683 N N . LEU A 1 88 ? 8.325 -8.916 -2.694 1.00 98.19 88 LEU A N 1
ATOM 684 C CA . LEU A 1 88 ? 7.987 -8.832 -1.276 1.00 98.19 88 LEU A CA 1
ATOM 685 C C . LEU A 1 88 ? 7.571 -10.205 -0.766 1.00 98.19 88 LEU A C 1
ATOM 687 O O . LEU A 1 88 ? 6.687 -10.841 -1.338 1.00 98.19 88 LEU A O 1
ATOM 691 N N . THR A 1 89 ? 8.164 -10.628 0.340 1.00 97.38 89 THR A N 1
ATOM 692 C CA . THR A 1 89 ? 7.773 -11.823 1.090 1.00 97.38 89 THR A CA 1
ATOM 693 C C . THR A 1 89 ? 7.690 -11.462 2.565 1.00 97.38 89 THR A C 1
ATOM 695 O O . THR A 1 89 ? 8.251 -10.452 2.982 1.00 97.38 89 THR A O 1
ATOM 698 N N . GLU A 1 90 ? 7.064 -12.308 3.375 1.00 96.12 90 GLU A N 1
ATOM 699 C CA . GLU A 1 90 ? 7.000 -12.087 4.825 1.00 96.12 90 GLU A CA 1
ATOM 700 C C . GLU A 1 90 ? 8.385 -12.081 5.509 1.00 96.12 90 GLU A C 1
ATOM 702 O O . GLU A 1 90 ? 8.556 -11.495 6.570 1.00 96.12 90 GLU A O 1
ATOM 707 N N . ILE A 1 91 ? 9.393 -12.722 4.904 1.00 95.50 91 ILE A N 1
ATOM 708 C CA . ILE A 1 91 ? 10.768 -12.751 5.433 1.00 95.50 91 ILE A CA 1
ATOM 709 C C . ILE A 1 91 ? 11.634 -11.587 4.934 1.00 95.50 91 ILE A C 1
ATOM 711 O O . ILE A 1 91 ? 12.798 -11.492 5.318 1.00 95.50 91 ILE A O 1
ATOM 715 N N . SER A 1 92 ? 11.109 -10.730 4.052 1.00 96.44 92 SER A N 1
ATOM 716 C CA . SER A 1 92 ? 11.822 -9.534 3.608 1.00 96.44 92 SER A CA 1
ATOM 717 C C . SER A 1 92 ? 12.018 -8.593 4.801 1.00 96.44 92 SER A C 1
ATOM 719 O O . SER A 1 92 ? 11.073 -8.338 5.539 1.00 96.44 92 SER A O 1
ATOM 721 N N . GLU A 1 93 ? 13.212 -8.017 4.968 1.00 96.44 93 GLU A N 1
ATOM 722 C CA . GLU A 1 93 ? 13.523 -7.116 6.100 1.00 96.44 93 GLU A CA 1
ATOM 723 C C . GLU A 1 93 ? 12.558 -5.921 6.201 1.00 96.44 93 GLU A C 1
ATOM 725 O O . GLU A 1 93 ? 12.272 -5.417 7.283 1.00 96.44 93 GLU A O 1
ATOM 730 N N . VAL A 1 94 ? 12.018 -5.492 5.060 1.00 97.44 94 VAL A N 1
ATOM 731 C CA . VAL A 1 94 ? 11.065 -4.383 4.933 1.00 97.44 94 VAL A CA 1
ATOM 732 C C . VAL A 1 94 ? 9.605 -4.784 5.177 1.00 97.44 94 VAL A C 1
ATOM 734 O O . VAL A 1 94 ? 8.733 -3.918 5.153 1.00 97.44 94 VAL A O 1
ATOM 737 N N . PHE A 1 95 ? 9.299 -6.072 5.366 1.00 98.38 95 PHE A N 1
ATOM 738 C CA . PHE A 1 95 ? 7.916 -6.545 5.432 1.00 98.38 95 PHE A CA 1
ATOM 739 C C . PHE A 1 95 ? 7.165 -6.000 6.648 1.00 98.38 95 PHE A C 1
ATOM 741 O O . PHE A 1 95 ? 6.078 -5.461 6.465 1.00 98.38 95 PHE A O 1
ATOM 748 N N . ASP A 1 96 ? 7.739 -6.082 7.854 1.00 98.44 96 ASP A N 1
ATOM 749 C CA . ASP A 1 96 ? 7.102 -5.561 9.074 1.00 98.44 96 ASP A CA 1
ATOM 750 C C . ASP A 1 96 ? 6.679 -4.085 8.926 1.00 98.44 96 ASP A C 1
ATOM 752 O O . ASP A 1 96 ? 5.484 -3.785 9.054 1.00 98.44 96 ASP A O 1
ATOM 756 N N . PRO A 1 97 ? 7.581 -3.153 8.551 1.00 98.38 97 PRO A N 1
ATOM 757 C CA . PRO A 1 97 ? 7.181 -1.765 8.392 1.00 98.38 97 PRO A CA 1
ATOM 758 C C . PRO A 1 97 ? 6.183 -1.546 7.243 1.00 98.38 97 PRO A C 1
ATOM 760 O O . PRO A 1 97 ? 5.311 -0.683 7.353 1.00 98.38 97 PRO A O 1
ATOM 763 N N . ILE A 1 98 ? 6.239 -2.334 6.162 1.00 98.62 98 ILE A N 1
ATOM 764 C CA . ILE A 1 98 ? 5.229 -2.281 5.091 1.00 98.62 98 ILE A CA 1
ATOM 765 C C . ILE A 1 98 ? 3.858 -2.737 5.605 1.00 98.62 98 ILE A C 1
ATOM 767 O O . ILE A 1 98 ? 2.870 -2.042 5.381 1.00 98.62 98 ILE A O 1
ATOM 771 N N . ASN A 1 99 ? 3.786 -3.860 6.320 1.00 98.75 99 ASN A N 1
ATOM 772 C CA . ASN A 1 99 ? 2.552 -4.426 6.869 1.00 98.75 99 ASN A CA 1
ATOM 773 C C . ASN A 1 99 ? 1.856 -3.431 7.811 1.00 98.75 99 ASN A C 1
ATOM 775 O O . ASN A 1 99 ? 0.663 -3.143 7.685 1.00 98.75 99 ASN A O 1
ATOM 779 N N . ARG A 1 100 ? 2.637 -2.815 8.700 1.00 98.69 100 ARG A N 1
ATOM 780 C CA . ARG A 1 100 ? 2.162 -1.768 9.613 1.00 98.69 100 ARG A CA 1
ATOM 781 C C . ARG A 1 100 ? 1.711 -0.523 8.853 1.00 98.69 100 ARG A C 1
ATOM 783 O O . ARG A 1 100 ? 0.718 0.100 9.225 1.00 98.69 100 ARG A O 1
ATOM 790 N N . LEU A 1 101 ? 2.388 -0.165 7.762 1.00 98.25 101 LEU A N 1
ATOM 791 C CA . LEU A 1 101 ? 1.984 0.963 6.927 1.00 98.25 101 LEU A CA 1
ATOM 792 C C . LEU A 1 101 ? 0.663 0.694 6.190 1.00 98.25 101 LEU A C 1
ATOM 794 O O . LEU A 1 101 ? -0.160 1.605 6.094 1.00 98.25 101 LEU A O 1
ATOM 798 N N . VAL A 1 102 ? 0.406 -0.541 5.736 1.00 98.50 102 VAL A N 1
ATOM 799 C CA . VAL A 1 102 ? -0.919 -0.922 5.216 1.00 98.50 102 VAL A CA 1
ATOM 800 C C . VAL A 1 102 ? -1.982 -0.714 6.297 1.00 98.50 102 VAL A C 1
ATOM 802 O O . VAL A 1 102 ? -2.994 -0.070 6.023 1.00 98.50 102 VAL A O 1
ATOM 805 N N . ALA A 1 103 ? -1.732 -1.147 7.540 1.00 98.44 103 ALA A N 1
ATOM 806 C CA . ALA A 1 103 ? -2.658 -0.923 8.656 1.00 98.44 103 ALA A CA 1
ATOM 807 C C . ALA A 1 103 ? -2.954 0.570 8.881 1.00 98.44 103 ALA A C 1
ATOM 809 O O . ALA A 1 103 ? -4.119 0.941 9.026 1.00 98.44 103 ALA A O 1
ATOM 810 N N . TRP A 1 104 ? -1.939 1.440 8.825 1.00 97.81 104 TRP A N 1
ATOM 811 C CA . TRP A 1 104 ? -2.106 2.900 8.885 1.00 97.81 104 TRP A CA 1
ATOM 812 C C . TRP A 1 104 ? -2.982 3.459 7.753 1.00 97.81 104 TRP A C 1
ATOM 814 O O . TRP A 1 104 ? -3.851 4.303 7.991 1.00 97.81 104 TRP A O 1
ATOM 824 N N . VAL A 1 105 ? -2.789 2.995 6.516 1.00 97.00 105 VAL A N 1
ATOM 825 C CA . VAL A 1 105 ? -3.612 3.428 5.374 1.00 97.00 105 VAL A CA 1
ATOM 826 C C . VAL A 1 105 ? -5.052 2.918 5.522 1.00 97.00 105 VAL A C 1
ATOM 828 O O . VAL A 1 105 ? -6.007 3.678 5.340 1.00 97.00 105 VAL A O 1
ATOM 831 N N . CYS A 1 106 ? -5.248 1.665 5.929 1.00 96.31 106 CYS A N 1
ATOM 832 C CA . CYS A 1 106 ? -6.574 1.089 6.162 1.00 96.31 106 CYS A CA 1
ATOM 833 C C . CYS A 1 106 ? -7.320 1.762 7.328 1.00 96.31 106 CYS A C 1
ATOM 835 O O . CYS A 1 106 ? -8.541 1.931 7.255 1.00 96.31 106 CYS A O 1
ATOM 837 N N . SER A 1 107 ? -6.614 2.190 8.375 1.00 95.25 107 SER A N 1
ATOM 838 C CA . SER A 1 107 ? -7.209 2.763 9.585 1.00 95.25 107 SER A CA 1
ATOM 839 C C . SER A 1 107 ? -7.462 4.273 9.468 1.00 95.25 107 SER A C 1
ATOM 841 O O . SER A 1 107 ? -8.544 4.754 9.817 1.00 95.25 107 SER A O 1
ATOM 843 N N . ARG A 1 108 ? -6.499 5.048 8.957 1.00 93.06 108 ARG A N 1
ATOM 844 C CA . ARG A 1 108 ? -6.500 6.525 9.018 1.00 93.06 108 ARG A CA 1
ATOM 845 C C . ARG A 1 108 ? -6.128 7.220 7.713 1.00 93.06 108 ARG A C 1
ATOM 847 O O . ARG A 1 108 ? -6.123 8.451 7.664 1.00 93.06 108 ARG A O 1
ATOM 854 N N . GLY A 1 109 ? -5.829 6.467 6.664 1.00 93.38 109 GLY A N 1
ATOM 855 C CA . GLY A 1 109 ? -5.346 7.011 5.401 1.00 93.38 109 GLY A CA 1
ATOM 856 C C . GLY A 1 109 ? -6.130 6.567 4.181 1.00 93.38 109 GLY A C 1
ATOM 857 O O . GLY A 1 109 ? -7.218 6.007 4.290 1.00 93.38 109 GLY A O 1
ATOM 858 N N . THR A 1 110 ? -5.571 6.857 3.013 1.00 94.56 110 THR A N 1
ATOM 859 C CA .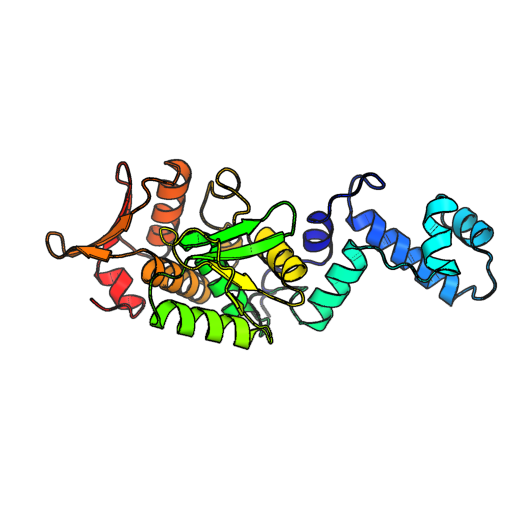 THR A 1 110 ? -5.892 6.265 1.704 1.00 94.56 110 THR A CA 1
ATOM 860 C C . THR A 1 110 ? -4.737 6.596 0.748 1.00 94.56 110 THR A C 1
ATOM 862 O O . THR A 1 110 ? -3.854 7.398 1.073 1.00 94.56 110 THR A O 1
ATOM 865 N N . ILE A 1 111 ? -4.711 5.987 -0.430 1.00 95.62 111 ILE A N 1
ATOM 866 C CA . ILE A 1 111 ? -3.731 6.273 -1.483 1.00 95.62 111 ILE A CA 1
ATOM 867 C C . ILE A 1 111 ? -4.399 7.133 -2.550 1.00 95.62 111 ILE A C 1
ATOM 869 O O . ILE A 1 111 ? -5.444 6.769 -3.071 1.00 95.62 111 ILE A O 1
ATOM 873 N N . LYS A 1 112 ? -3.813 8.281 -2.904 1.00 92.25 112 LYS A N 1
ATOM 874 C CA . LYS A 1 112 ? -4.397 9.148 -3.943 1.00 92.25 112 LYS A CA 1
ATOM 875 C C . LYS A 1 112 ? -4.319 8.443 -5.305 1.00 92.25 112 LYS A C 1
ATOM 877 O O . LYS A 1 112 ? -3.197 8.216 -5.755 1.00 92.25 112 LYS A O 1
ATOM 882 N N . PRO A 1 113 ? -5.430 8.117 -5.986 1.00 89.50 113 PRO A N 1
ATOM 883 C CA . PRO A 1 113 ? -5.389 7.303 -7.204 1.00 89.50 113 PRO A CA 1
ATOM 884 C C . PRO A 1 113 ? -4.645 7.984 -8.366 1.00 89.50 113 PRO A C 1
ATOM 886 O O . PRO A 1 113 ? -4.068 7.310 -9.218 1.00 89.50 113 PRO A O 1
ATOM 889 N N . GLU A 1 114 ? -4.587 9.319 -8.396 1.00 89.50 114 GLU A N 1
ATOM 890 C CA . GLU A 1 114 ? -3.915 10.071 -9.462 1.00 89.50 114 GLU A CA 1
ATOM 891 C C . GLU A 1 114 ? -2.391 10.074 -9.315 1.00 89.50 114 GLU A C 1
ATOM 893 O O . GLU A 1 114 ? -1.664 10.069 -10.310 1.00 89.50 114 GLU A O 1
ATOM 898 N N . THR A 1 115 ? -1.890 10.111 -8.077 1.00 90.62 115 THR A N 1
ATOM 899 C CA . THR A 1 115 ? -0.451 10.244 -7.789 1.00 90.62 115 THR A CA 1
ATOM 900 C C . THR A 1 115 ? 0.161 8.994 -7.176 1.00 90.62 115 THR A C 1
ATOM 902 O O . THR A 1 115 ? 1.383 8.893 -7.106 1.00 90.62 115 THR A O 1
ATOM 905 N N . TYR A 1 116 ? -0.671 8.052 -6.731 1.00 94.12 116 TYR A N 1
ATOM 906 C CA . TYR A 1 116 ? -0.312 6.923 -5.877 1.00 94.12 116 TYR A CA 1
ATOM 907 C C . TYR A 1 116 ? 0.430 7.331 -4.597 1.00 94.12 116 TYR A C 1
ATOM 909 O O . TYR A 1 116 ? 1.144 6.532 -4.006 1.00 94.12 116 TYR A O 1
ATOM 917 N N . GLY A 1 117 ? 0.278 8.577 -4.144 1.00 93.06 117 GLY A N 1
ATOM 918 C CA . GLY A 1 117 ? 0.859 9.019 -2.880 1.00 93.06 117 GLY A CA 1
ATOM 919 C C . GLY A 1 117 ? 0.011 8.536 -1.698 1.00 93.06 117 GLY A C 1
ATOM 920 O O . GLY A 1 117 ? -1.156 8.942 -1.624 1.00 93.06 117 GLY A O 1
ATOM 921 N N . PRO A 1 118 ? 0.551 7.723 -0.769 1.00 94.00 118 PRO A N 1
ATOM 922 C CA . PRO A 1 118 ? -0.142 7.407 0.472 1.00 94.00 118 PRO A CA 1
ATOM 923 C C . PRO A 1 118 ? -0.228 8.661 1.343 1.00 94.00 118 PRO A C 1
ATOM 925 O O . PRO A 1 118 ? 0.728 9.442 1.433 1.00 94.00 118 PRO A O 1
ATOM 928 N N . TYR A 1 119 ? -1.373 8.849 1.992 1.00 92.31 119 TYR A N 1
ATOM 929 C CA . TYR A 1 119 ? -1.525 9.861 3.027 1.00 92.31 119 TYR A CA 1
ATOM 930 C C . TYR A 1 119 ? -2.325 9.329 4.206 1.00 92.31 119 TYR A C 1
ATOM 932 O O . TYR A 1 119 ? -3.225 8.507 4.035 1.00 92.31 119 TYR A O 1
ATOM 940 N N . VAL A 1 120 ? -1.998 9.814 5.400 1.00 93.19 120 VAL A N 1
ATOM 941 C CA . VAL A 1 120 ? -2.651 9.433 6.657 1.00 93.19 120 VAL A CA 1
ATOM 942 C C . VAL A 1 120 ? -3.031 10.670 7.454 1.00 93.19 120 VAL A C 1
ATOM 944 O O . VAL A 1 120 ? -2.337 11.687 7.404 1.00 93.19 120 VAL A O 1
ATOM 947 N N . ARG A 1 121 ? -4.135 10.585 8.196 1.00 91.31 121 ARG A N 1
ATOM 948 C CA . ARG A 1 121 ? -4.531 11.614 9.161 1.00 91.31 121 ARG A CA 1
ATOM 949 C C . ARG A 1 121 ? -3.882 11.347 10.512 1.00 91.31 121 ARG A C 1
ATOM 951 O O . ARG A 1 121 ? -3.881 10.215 10.991 1.00 91.31 121 ARG A O 1
ATOM 958 N N . ILE A 1 122 ? -3.375 12.409 11.120 1.00 90.06 122 ILE A N 1
ATOM 959 C CA . ILE A 1 122 ? -2.734 12.405 12.432 1.00 90.06 122 ILE A CA 1
ATOM 960 C C . ILE A 1 122 ? -3.599 13.199 13.410 1.00 90.06 122 ILE A C 1
ATOM 962 O O . ILE A 1 122 ? -4.034 14.310 13.092 1.00 90.06 122 ILE A O 1
ATOM 966 N N . GLU A 1 123 ? -3.840 12.628 14.591 1.00 87.31 123 GLU A N 1
ATOM 967 C CA . GLU A 1 123 ? -4.717 13.203 15.621 1.00 87.31 123 GLU A CA 1
ATOM 968 C C . GLU A 1 123 ? -3.940 13.662 16.866 1.00 87.31 123 GLU A C 1
ATOM 970 O O . GLU A 1 123 ? -4.397 14.560 17.569 1.00 87.31 123 GLU A O 1
ATOM 975 N N . SER A 1 124 ? -2.738 13.122 17.100 1.00 88.38 124 SER A N 1
ATOM 976 C CA . SER A 1 124 ? -1.868 13.474 18.230 1.00 88.38 124 SER A CA 1
ATOM 977 C C . SER A 1 124 ? -0.383 13.598 17.842 1.00 88.38 124 SER A C 1
ATOM 979 O O . SER A 1 124 ? 0.031 13.237 16.737 1.00 88.38 124 SER A O 1
ATOM 981 N N . SER A 1 125 ? 0.439 14.125 18.757 1.00 88.69 125 SER A N 1
ATOM 982 C CA . SER A 1 125 ? 1.907 14.100 18.638 1.00 88.69 125 SER A CA 1
ATOM 983 C C . SER A 1 125 ? 2.458 12.679 18.602 1.00 88.69 125 SER A C 1
ATOM 985 O O . SER A 1 125 ? 3.394 12.403 17.858 1.00 88.69 125 SER A O 1
ATOM 987 N N . ASP A 1 126 ? 1.846 11.779 19.361 1.00 91.25 126 ASP A N 1
ATOM 988 C CA . ASP A 1 126 ? 2.327 10.413 19.537 1.00 91.25 126 ASP A CA 1
ATOM 989 C C . ASP A 1 126 ? 2.047 9.599 18.268 1.00 91.25 126 ASP A C 1
ATOM 991 O O . ASP A 1 126 ? 2.894 8.842 17.800 1.00 91.25 126 ASP A O 1
ATOM 995 N N . ASP A 1 127 ? 0.899 9.831 17.620 1.00 91.94 127 ASP A N 1
ATOM 996 C CA . ASP A 1 127 ? 0.609 9.295 16.285 1.00 91.94 127 ASP A CA 1
ATOM 997 C C . ASP A 1 127 ? 1.639 9.744 15.253 1.00 91.94 127 ASP A C 1
ATOM 999 O O . ASP A 1 127 ? 2.077 8.947 14.421 1.00 91.94 127 ASP A O 1
ATOM 1003 N N . ARG A 1 128 ? 2.019 11.028 15.301 1.00 92.38 128 ARG A N 1
ATOM 1004 C CA . ARG A 1 128 ? 3.034 11.579 14.406 1.00 92.38 128 ARG A CA 1
ATOM 1005 C C . ARG A 1 128 ? 4.361 10.865 14.610 1.00 92.38 128 ARG A C 1
ATOM 1007 O O . ARG A 1 128 ? 4.933 10.406 13.629 1.00 92.38 128 ARG A O 1
ATOM 1014 N N . GLU A 1 129 ? 4.828 10.751 15.849 1.00 94.12 129 GLU A N 1
ATOM 1015 C CA . GLU A 1 129 ? 6.103 10.102 16.161 1.00 94.12 129 GLU A CA 1
ATOM 1016 C C . GLU A 1 129 ? 6.101 8.626 15.738 1.00 94.12 129 GLU A C 1
ATOM 1018 O O . GLU A 1 129 ? 7.039 8.173 15.077 1.00 94.12 129 GLU A O 1
ATOM 1023 N N . ARG A 1 130 ? 5.015 7.888 16.020 1.00 95.38 130 ARG A N 1
ATOM 1024 C CA . ARG A 1 130 ? 4.856 6.489 15.586 1.00 95.38 130 ARG A CA 1
ATOM 1025 C C . ARG A 1 130 ? 4.902 6.356 14.063 1.00 95.38 130 ARG A C 1
ATOM 1027 O O . ARG A 1 130 ? 5.600 5.478 13.552 1.00 95.38 130 ARG A O 1
ATOM 1034 N N . PHE A 1 131 ? 4.193 7.218 13.333 1.00 95.81 131 PHE A N 1
ATOM 1035 C CA . PHE A 1 131 ? 4.169 7.181 11.870 1.00 95.81 131 PHE A CA 1
ATOM 1036 C C . PHE A 1 131 ? 5.508 7.607 11.248 1.00 95.81 131 PHE A C 1
ATOM 1038 O O . PHE A 1 131 ? 6.005 6.944 10.341 1.00 95.81 131 PHE A O 1
ATOM 1045 N N . GLU A 1 132 ? 6.130 8.681 11.737 1.00 95.31 132 GLU A N 1
ATOM 1046 C CA . GLU A 1 132 ? 7.432 9.160 11.251 1.00 95.31 132 GLU A CA 1
ATOM 1047 C C . GLU A 1 132 ? 8.545 8.134 11.516 1.00 95.31 132 GLU A C 1
ATOM 1049 O O . GLU A 1 132 ? 9.357 7.864 10.627 1.00 95.31 132 GLU A O 1
ATOM 1054 N N . SER A 1 133 ? 8.541 7.495 12.691 1.00 96.00 133 SER A N 1
ATOM 1055 C CA . SER A 1 133 ? 9.446 6.387 13.023 1.00 96.00 133 SER A CA 1
ATOM 1056 C C . SER A 1 133 ? 9.260 5.200 12.074 1.00 96.00 133 SER A C 1
ATOM 1058 O O . SER A 1 133 ? 10.237 4.668 11.543 1.00 96.00 133 SER A O 1
ATOM 1060 N N . LEU A 1 134 ? 8.010 4.826 11.783 1.00 96.50 134 LEU A N 1
ATOM 1061 C CA . LEU A 1 134 ? 7.688 3.755 10.839 1.00 96.50 134 LEU A CA 1
ATOM 1062 C C . LEU A 1 134 ? 8.196 4.055 9.420 1.00 96.50 134 LEU A C 1
ATOM 1064 O O . LEU A 1 134 ? 8.834 3.213 8.794 1.00 96.50 134 LEU A O 1
ATOM 1068 N N . VAL A 1 135 ? 7.953 5.265 8.913 1.00 95.38 135 VAL A N 1
ATOM 1069 C CA . VAL A 1 135 ? 8.420 5.683 7.580 1.00 95.38 135 VAL A CA 1
ATOM 1070 C C . VAL A 1 135 ? 9.955 5.741 7.525 1.00 95.38 135 VAL A C 1
ATOM 1072 O O . VAL A 1 135 ? 10.552 5.347 6.521 1.00 95.38 135 VAL A O 1
ATOM 1075 N N . THR A 1 136 ? 10.607 6.131 8.624 1.00 95.50 136 THR A N 1
ATOM 1076 C CA . THR A 1 136 ? 12.076 6.148 8.741 1.00 95.50 136 THR A CA 1
ATOM 1077 C C . THR A 1 136 ? 12.683 4.746 8.643 1.00 95.50 136 THR A C 1
ATOM 1079 O O . THR A 1 136 ? 13.748 4.591 8.046 1.00 95.50 136 THR A O 1
ATOM 1082 N N . GLN A 1 137 ? 12.005 3.707 9.145 1.00 96.00 137 GLN A N 1
ATOM 1083 C CA . GLN A 1 137 ? 12.460 2.312 9.003 1.00 96.00 137 GLN A CA 1
ATOM 1084 C C . GLN A 1 137 ? 12.533 1.855 7.537 1.00 96.00 137 GLN A C 1
ATOM 1086 O O . GLN A 1 137 ? 13.325 0.978 7.209 1.00 96.00 137 GLN A O 1
ATOM 1091 N N . LEU A 1 138 ? 11.773 2.490 6.637 1.00 95.25 138 LEU A N 1
ATOM 1092 C CA . LEU A 1 138 ? 11.843 2.263 5.188 1.00 95.25 138 LEU A CA 1
ATOM 1093 C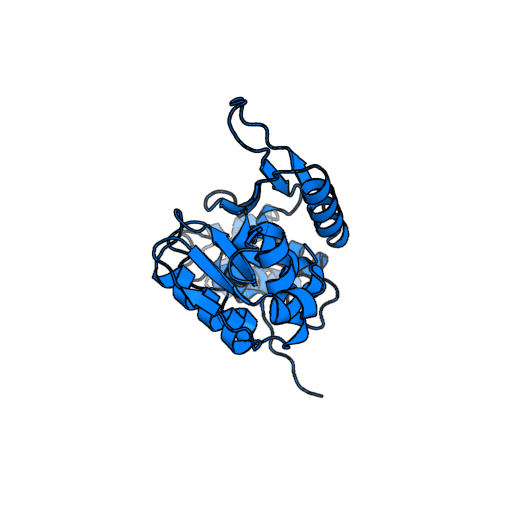 C . LEU A 1 138 ? 12.894 3.146 4.486 1.00 95.25 138 LEU A C 1
ATOM 1095 O O . LEU A 1 138 ? 13.006 3.124 3.257 1.00 95.25 138 LEU A O 1
ATOM 1099 N N . GLY A 1 139 ? 13.657 3.944 5.241 1.00 94.25 139 GLY A N 1
ATOM 1100 C CA . GLY A 1 139 ? 14.609 4.914 4.699 1.00 94.25 139 GLY A CA 1
ATOM 1101 C C . GLY A 1 139 ? 13.922 6.039 3.923 1.00 94.25 139 GLY A C 1
ATOM 1102 O O . GLY A 1 139 ? 14.432 6.473 2.884 1.00 94.25 139 GLY A O 1
ATOM 1103 N N . LEU A 1 140 ? 12.738 6.453 4.382 1.00 94.44 140 LEU A N 1
ATOM 1104 C CA . LEU A 1 140 ? 11.909 7.493 3.778 1.00 94.44 140 LEU A CA 1
ATOM 1105 C C . LEU A 1 140 ? 11.621 8.612 4.784 1.00 94.44 140 LEU A C 1
ATOM 1107 O O . LEU A 1 140 ? 11.826 8.465 5.986 1.00 94.44 140 LEU A O 1
ATOM 1111 N N . GLU A 1 141 ? 11.085 9.722 4.281 1.00 91.81 141 GLU A N 1
ATOM 1112 C CA . GLU A 1 141 ? 10.667 10.862 5.095 1.00 91.81 141 GLU A CA 1
ATOM 1113 C C . GLU A 1 141 ? 9.173 11.139 4.915 1.00 91.81 141 GLU A C 1
ATOM 1115 O O . GLU A 1 141 ? 8.669 11.230 3.786 1.00 91.81 141 GLU A O 1
ATOM 1120 N N . ALA A 1 142 ? 8.468 11.338 6.029 1.00 90.31 142 ALA A N 1
ATOM 1121 C CA . ALA A 1 142 ? 7.118 11.878 6.013 1.00 90.31 142 ALA A CA 1
ATOM 1122 C C . ALA A 1 142 ? 7.154 13.411 5.896 1.00 90.31 142 ALA A C 1
ATOM 1124 O O . ALA A 1 142 ? 8.079 14.087 6.349 1.00 90.31 142 ALA A O 1
ATOM 1125 N N . ARG A 1 143 ? 6.131 13.989 5.271 1.00 85.69 143 ARG A N 1
ATOM 1126 C CA . ARG A 1 143 ? 5.955 15.431 5.143 1.00 85.69 143 ARG A CA 1
ATOM 1127 C C . ARG A 1 143 ? 4.534 15.809 5.494 1.00 85.69 143 ARG A C 1
ATOM 1129 O O . ARG A 1 143 ? 3.577 15.214 5.016 1.00 85.69 143 ARG A O 1
ATOM 1136 N N . GLU A 1 144 ? 4.419 16.888 6.246 1.00 83.69 144 GLU A N 1
ATOM 1137 C CA . GLU A 1 144 ? 3.138 17.522 6.486 1.00 83.69 144 GLU A CA 1
ATOM 1138 C C . GLU A 1 144 ? 2.582 18.157 5.211 1.00 83.69 144 GLU A C 1
ATOM 1140 O O . GLU A 1 144 ? 3.216 19.011 4.577 1.00 83.69 144 GLU A O 1
ATOM 1145 N N . HIS A 1 145 ? 1.375 17.741 4.853 1.00 71.81 145 HIS A N 1
ATOM 1146 C CA . HIS A 1 145 ? 0.549 18.411 3.874 1.00 71.81 145 HIS A CA 1
ATOM 1147 C C . HIS A 1 145 ? -0.490 19.245 4.626 1.00 71.81 145 HIS A C 1
ATOM 1149 O O . HIS A 1 145 ? -1.506 18.736 5.091 1.00 71.81 145 HIS A O 1
ATOM 1155 N N . ARG A 1 146 ? -0.217 20.545 4.775 1.00 57.50 146 ARG A N 1
ATOM 1156 C CA . ARG A 1 146 ? -1.210 21.492 5.287 1.00 57.50 146 ARG A CA 1
ATOM 1157 C C . ARG A 1 146 ? -2.138 21.895 4.154 1.00 57.50 146 ARG A C 1
ATOM 1159 O O . ARG A 1 146 ? -1.704 22.540 3.204 1.00 57.50 146 ARG A O 1
ATOM 1166 N N . THR A 1 147 ? -3.407 21.540 4.270 1.00 52.12 147 THR A N 1
ATOM 1167 C CA . THR A 1 147 ? -4.474 22.299 3.619 1.00 52.12 147 THR A CA 1
ATOM 1168 C C . THR A 1 147 ? -4.689 23.592 4.408 1.00 52.12 147 THR A C 1
ATOM 1170 O O . THR A 1 147 ? -4.647 23.547 5.633 1.00 52.12 147 THR A O 1
ATOM 1173 N N . ASP A 1 148 ? -4.956 24.723 3.747 1.00 47.09 148 ASP A N 1
ATOM 1174 C CA . ASP A 1 148 ? -5.228 26.038 4.379 1.00 47.09 148 ASP A CA 1
ATOM 1175 C C . ASP A 1 148 ? -6.505 26.077 5.260 1.00 47.09 148 ASP A C 1
ATOM 1177 O O . ASP A 1 148 ? -6.985 27.140 5.650 1.00 47.09 148 ASP A O 1
ATOM 1181 N N . ASP A 1 149 ? -7.074 24.917 5.579 1.00 52.53 149 ASP A N 1
ATOM 1182 C CA . ASP A 1 149 ? -8.285 24.736 6.364 1.00 52.53 149 ASP A CA 1
ATOM 1183 C C . ASP A 1 149 ? -7.914 24.278 7.782 1.00 52.53 149 ASP A C 1
ATOM 1185 O O . ASP A 1 149 ? -7.594 23.111 8.016 1.00 52.53 149 ASP A O 1
ATOM 1189 N N . SER A 1 150 ? -7.950 25.208 8.740 1.00 51.62 150 SER A N 1
ATOM 1190 C CA . SER A 1 150 ? -7.610 24.962 10.149 1.00 51.62 150 SER A CA 1
ATOM 1191 C C . SER A 1 150 ? -8.580 24.022 10.876 1.00 51.62 150 SER A C 1
ATOM 1193 O O . SER A 1 150 ? -8.361 23.723 12.047 1.00 51.62 150 SER A O 1
ATOM 1195 N N . LEU A 1 151 ? -9.666 23.596 10.221 1.00 50.62 151 LEU A N 1
ATOM 1196 C CA . LEU A 1 151 ? -10.641 22.642 10.757 1.00 50.62 151 LEU A CA 1
ATOM 1197 C C . LEU A 1 151 ? -10.360 21.191 10.333 1.00 50.62 151 LEU A C 1
ATOM 1199 O O . LEU A 1 151 ? -11.083 20.290 10.756 1.00 50.62 151 LEU A O 1
ATOM 1203 N N . ARG A 1 152 ? -9.334 20.941 9.506 1.00 56.81 152 ARG A N 1
ATOM 1204 C CA . ARG A 1 152 ? -8.946 19.587 9.082 1.00 56.81 152 ARG A CA 1
ATOM 1205 C C . ARG A 1 152 ? -7.767 19.057 9.895 1.00 56.81 152 ARG A C 1
ATOM 1207 O O . ARG A 1 152 ? -6.806 19.779 10.152 1.00 56.81 152 ARG A O 1
ATOM 1214 N N . SER A 1 153 ? -7.836 17.775 10.262 1.00 63.00 153 SER A N 1
ATOM 1215 C CA . SER A 1 153 ? -6.719 17.043 10.871 1.00 63.00 153 SER A CA 1
ATOM 1216 C C . SER A 1 153 ? -5.470 17.135 9.996 1.00 63.00 153 SER A C 1
ATOM 1218 O O . SER A 1 153 ? -5.561 17.194 8.769 1.00 63.00 153 SER A O 1
ATOM 1220 N N . THR A 1 154 ? -4.297 17.123 10.626 1.00 77.06 154 THR A N 1
ATOM 1221 C CA . THR A 1 154 ? -3.032 17.200 9.892 1.00 77.06 154 THR A CA 1
ATOM 1222 C C . THR A 1 154 ? -2.832 15.938 9.054 1.00 77.06 154 THR A C 1
ATOM 1224 O O . THR A 1 154 ? -2.930 14.829 9.578 1.00 77.06 154 THR A O 1
ATOM 1227 N N . GLU A 1 155 ? -2.539 16.098 7.763 1.00 81.69 155 GLU A N 1
ATOM 1228 C CA . GLU A 1 155 ? -2.235 14.982 6.867 1.00 81.69 155 GLU A CA 1
ATOM 1229 C C . GLU A 1 155 ? -0.719 14.840 6.689 1.00 81.69 155 GLU A C 1
ATOM 1231 O O . GLU A 1 155 ? -0.020 15.817 6.400 1.00 81.69 155 GLU A O 1
ATOM 1236 N N . LEU A 1 156 ? -0.206 13.618 6.835 1.00 86.62 156 LEU A N 1
ATOM 1237 C CA . LEU A 1 156 ? 1.166 13.277 6.468 1.00 86.62 156 LEU A CA 1
ATOM 1238 C C . LEU A 1 156 ? 1.173 12.516 5.145 1.00 86.62 156 LEU A C 1
ATOM 1240 O O . LEU A 1 156 ? 0.408 11.571 4.959 1.00 86.62 156 LEU A O 1
ATOM 1244 N N . THR A 1 157 ? 2.057 12.921 4.238 1.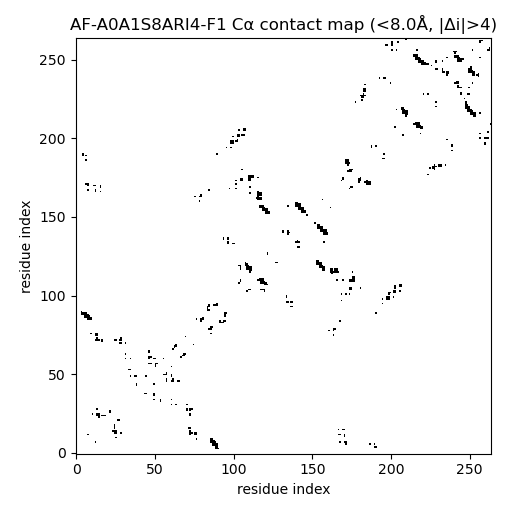00 87.62 157 THR A N 1
ATOM 1245 C CA . THR A 1 157 ? 2.383 12.209 2.999 1.00 87.62 157 THR A CA 1
ATOM 1246 C C . THR A 1 157 ? 3.816 11.695 3.055 1.00 87.62 157 THR A C 1
ATOM 1248 O O . THR A 1 157 ? 4.627 12.189 3.834 1.00 87.62 157 THR A O 1
ATOM 1251 N N . ILE A 1 158 ? 4.160 10.721 2.218 1.00 86.81 158 ILE A N 1
ATOM 1252 C CA . ILE A 1 158 ? 5.538 10.223 2.092 1.00 86.81 158 ILE A CA 1
ATOM 1253 C C . ILE A 1 158 ? 6.220 10.929 0.912 1.00 86.81 158 ILE A C 1
ATOM 1255 O O . ILE A 1 158 ? 5.579 11.139 -0.122 1.00 86.81 158 ILE A O 1
ATOM 1259 N N . ARG A 1 159 ? 7.483 11.353 1.086 1.00 77.56 159 ARG A N 1
ATOM 1260 C CA . ARG A 1 159 ? 8.279 12.042 0.050 1.00 77.56 159 ARG A CA 1
ATOM 1261 C C . ARG A 1 159 ? 8.800 11.074 -1.020 1.00 77.56 159 ARG A C 1
ATOM 1263 O O . ARG A 1 159 ? 8.008 10.387 -1.653 1.00 77.56 159 ARG A O 1
ATOM 1270 N N . ASP A 1 160 ? 10.102 11.102 -1.293 1.00 81.12 160 ASP A N 1
ATOM 1271 C CA . ASP A 1 160 ? 10.760 10.426 -2.406 1.00 81.12 160 ASP A CA 1
ATOM 1272 C C . ASP A 1 160 ? 10.343 8.955 -2.493 1.00 81.12 160 ASP A C 1
ATOM 1274 O O . ASP A 1 160 ? 10.113 8.301 -1.480 1.00 81.12 160 ASP A O 1
ATOM 1278 N N . ASP A 1 161 ? 10.159 8.455 -3.714 1.00 92.25 161 ASP A N 1
ATOM 1279 C CA . ASP A 1 161 ? 9.614 7.121 -4.004 1.00 92.25 161 ASP A CA 1
ATOM 1280 C C . ASP A 1 161 ? 8.202 6.836 -3.442 1.00 92.25 161 ASP A C 1
ATOM 1282 O O . ASP A 1 161 ? 7.674 5.744 -3.644 1.00 92.25 161 ASP A O 1
ATOM 1286 N N . GLY A 1 162 ? 7.523 7.815 -2.830 1.00 92.75 162 GLY A N 1
ATOM 1287 C CA . GLY A 1 162 ? 6.200 7.653 -2.217 1.00 92.75 162 GLY A CA 1
ATOM 1288 C C . GLY A 1 162 ? 5.122 7.151 -3.179 1.00 92.75 162 GLY A C 1
ATOM 1289 O O . GLY A 1 162 ? 4.268 6.365 -2.783 1.00 92.75 162 GLY A O 1
ATOM 1290 N N . ALA A 1 163 ? 5.195 7.521 -4.462 1.00 95.50 163 ALA A N 1
ATOM 1291 C CA . ALA A 1 163 ? 4.309 6.979 -5.494 1.00 95.50 163 ALA A CA 1
ATOM 1292 C C . ALA A 1 163 ? 4.579 5.492 -5.794 1.00 95.50 163 ALA A C 1
ATOM 1294 O O . ALA A 1 163 ? 3.652 4.745 -6.089 1.00 95.50 163 ALA A O 1
ATOM 1295 N N . VAL A 1 164 ? 5.840 5.050 -5.732 1.00 97.81 164 VAL A N 1
ATOM 1296 C CA . VAL A 1 164 ? 6.207 3.631 -5.894 1.00 97.81 164 VAL A CA 1
ATOM 1297 C C . VAL A 1 164 ? 5.765 2.846 -4.661 1.00 97.81 164 VAL A C 1
ATOM 1299 O O . VAL A 1 164 ? 5.176 1.777 -4.801 1.00 97.81 164 VAL A O 1
ATOM 1302 N N . LEU A 1 165 ? 5.953 3.412 -3.467 1.00 97.69 165 LEU A N 1
ATOM 1303 C CA . LEU A 1 165 ? 5.471 2.817 -2.225 1.00 97.69 165 LEU A CA 1
ATOM 1304 C C . LEU A 1 165 ? 3.944 2.693 -2.209 1.00 97.69 165 LEU A C 1
ATOM 1306 O O . LEU A 1 165 ? 3.433 1.624 -1.912 1.00 97.69 165 LEU A O 1
ATOM 1310 N N . GLY A 1 166 ? 3.185 3.727 -2.578 1.00 97.75 166 GLY A N 1
ATOM 1311 C CA . GLY A 1 166 ? 1.725 3.606 -2.617 1.00 97.75 166 GLY A CA 1
ATOM 1312 C C . GLY A 1 166 ? 1.240 2.564 -3.627 1.00 97.75 166 GLY A C 1
ATOM 1313 O O . GLY A 1 166 ? 0.282 1.848 -3.352 1.00 97.75 166 GLY A O 1
ATOM 1314 N N . ARG A 1 167 ? 1.935 2.380 -4.755 1.00 98.12 167 ARG A N 1
ATOM 1315 C CA . ARG A 1 167 ? 1.659 1.268 -5.687 1.00 98.12 167 ARG A CA 1
ATOM 1316 C C . ARG A 1 167 ? 1.919 -0.097 -5.056 1.00 98.12 167 ARG A C 1
ATOM 1318 O O . ARG A 1 167 ? 1.103 -0.998 -5.224 1.00 98.12 167 ARG A O 1
ATOM 1325 N N . LEU A 1 168 ? 3.015 -0.236 -4.311 1.00 98.44 168 LEU A N 1
ATOM 1326 C CA . LEU A 1 168 ? 3.314 -1.443 -3.539 1.00 98.44 168 LEU A CA 1
ATOM 1327 C C . LEU A 1 168 ? 2.203 -1.733 -2.520 1.00 98.44 168 LEU A C 1
ATOM 1329 O O . LEU A 1 168 ? 1.686 -2.843 -2.489 1.00 98.44 168 LEU A O 1
ATOM 1333 N N . LEU A 1 169 ? 1.789 -0.727 -1.745 1.00 98.44 169 LEU A N 1
ATOM 1334 C CA . LEU A 1 169 ? 0.705 -0.858 -0.768 1.00 98.44 169 LEU A CA 1
ATOM 1335 C C . LEU A 1 169 ? -0.630 -1.211 -1.442 1.00 98.44 169 LEU A C 1
ATOM 1337 O O . LEU A 1 169 ? -1.383 -2.016 -0.911 1.00 98.44 169 LEU A O 1
ATOM 1341 N N . THR A 1 170 ? -0.903 -0.677 -2.637 1.00 97.81 170 THR A N 1
ATOM 1342 C CA . THR A 1 170 ? -2.095 -1.045 -3.426 1.00 97.81 170 THR A CA 1
ATOM 1343 C C . THR A 1 170 ? -2.072 -2.527 -3.822 1.00 97.81 170 THR A C 1
ATOM 1345 O O . THR A 1 170 ? -3.116 -3.167 -3.846 1.00 97.81 170 THR A O 1
ATOM 1348 N N . CYS A 1 171 ? -0.892 -3.104 -4.095 1.00 97.81 171 CYS A N 1
ATOM 1349 C CA . CYS A 1 171 ? -0.756 -4.548 -4.337 1.00 97.81 171 CYS A CA 1
ATOM 1350 C C . CYS A 1 171 ? -1.049 -5.394 -3.084 1.00 97.81 171 CYS A C 1
ATOM 1352 O O . CYS A 1 171 ? -1.293 -6.587 -3.214 1.00 97.81 171 CYS A O 1
ATOM 1354 N N . LEU A 1 172 ? -1.010 -4.777 -1.900 1.00 98.19 172 LEU A N 1
ATOM 1355 C CA . LEU A 1 172 ? -1.366 -5.352 -0.601 1.00 98.19 172 LEU A CA 1
ATOM 1356 C C . LEU A 1 172 ? -2.760 -4.884 -0.144 1.00 98.19 172 LEU A C 1
ATOM 1358 O O . LEU A 1 172 ? -3.020 -4.762 1.051 1.00 98.19 172 LEU A O 1
ATOM 1362 N N . ASP A 1 173 ? -3.642 -4.566 -1.093 1.00 97.38 173 ASP A N 1
ATOM 1363 C CA . ASP A 1 173 ? -5.029 -4.145 -0.864 1.00 97.38 173 ASP A CA 1
ATOM 1364 C C . ASP A 1 173 ? -5.197 -2.874 -0.010 1.00 97.38 173 ASP A C 1
ATOM 1366 O O . ASP A 1 173 ? -6.277 -2.608 0.527 1.00 97.38 173 ASP A O 1
ATOM 1370 N N . ALA A 1 174 ? -4.153 -2.047 0.117 1.00 97.31 174 ALA A N 1
ATOM 1371 C CA . ALA A 1 174 ? -4.305 -0.741 0.739 1.00 97.31 174 ALA A CA 1
ATOM 1372 C C . ALA A 1 174 ? -5.247 0.128 -0.121 1.00 97.31 174 ALA A C 1
ATOM 1374 O O . ALA A 1 174 ? -5.051 0.238 -1.335 1.00 97.31 174 ALA A O 1
ATOM 1375 N N . PRO A 1 175 ? -6.260 0.767 0.485 1.00 96.12 175 PRO A N 1
ATOM 1376 C CA . PRO A 1 175 ? -7.326 1.419 -0.264 1.00 96.12 175 PRO A CA 1
ATOM 1377 C C . PRO A 1 175 ? -6.850 2.682 -0.987 1.00 96.12 175 PRO A C 1
ATOM 1379 O O . PRO A 1 175 ? -6.116 3.497 -0.418 1.00 96.12 175 PRO A O 1
ATOM 1382 N N . THR A 1 176 ? -7.334 2.879 -2.214 1.00 94.81 176 THR A N 1
ATOM 1383 C CA . THR A 1 176 ? -7.221 4.139 -2.968 1.00 94.81 176 THR A CA 1
ATOM 1384 C C . THR A 1 176 ? -8.454 5.033 -2.802 1.00 94.81 176 THR A C 1
ATOM 1386 O O . THR A 1 176 ? -8.381 6.250 -2.961 1.00 94.81 176 THR A O 1
ATOM 1389 N N . ASP A 1 177 ? -9.583 4.443 -2.423 1.00 89.81 177 ASP A N 1
ATOM 1390 C CA . ASP A 1 177 ? -10.896 5.065 -2.246 1.00 89.81 177 ASP A CA 1
ATOM 1391 C C . ASP A 1 177 ? -11.795 4.165 -1.366 1.00 89.81 177 ASP A C 1
ATOM 1393 O O . ASP A 1 177 ? -11.319 3.224 -0.725 1.00 89.81 177 ASP A O 1
ATOM 1397 N N . ASP A 1 178 ? -13.091 4.471 -1.283 1.00 83.44 178 ASP A N 1
ATOM 1398 C CA . ASP A 1 178 ? -14.041 3.679 -0.493 1.00 83.44 178 ASP A CA 1
ATOM 1399 C C . ASP A 1 178 ? -14.446 2.359 -1.175 1.00 83.44 178 ASP A C 1
ATOM 1401 O O . ASP A 1 178 ? -14.745 1.389 -0.477 1.00 83.44 178 ASP A O 1
ATOM 1405 N N . ASP A 1 179 ? -14.405 2.283 -2.510 1.00 82.75 179 ASP A N 1
ATOM 1406 C CA . ASP A 1 179 ? -14.750 1.069 -3.265 1.00 82.75 179 ASP A CA 1
ATOM 1407 C C . ASP A 1 179 ? -13.659 0.001 -3.120 1.00 82.75 179 ASP A C 1
ATOM 1409 O O . ASP A 1 179 ? -13.939 -1.183 -2.922 1.00 82.75 179 ASP A O 1
ATOM 1413 N N . THR A 1 180 ? -12.399 0.427 -3.156 1.00 86.00 180 THR A N 1
ATOM 1414 C CA . THR A 1 180 ? -11.232 -0.407 -2.848 1.00 86.00 180 THR A CA 1
ATOM 1415 C C . THR A 1 180 ? -11.137 -0.732 -1.357 1.00 86.00 180 THR A C 1
ATOM 1417 O O . THR A 1 180 ? -10.606 -1.778 -0.993 1.00 86.00 180 THR A O 1
ATOM 1420 N N . ARG A 1 181 ? -11.755 0.071 -0.477 1.00 90.62 181 ARG A N 1
ATOM 1421 C CA . ARG A 1 181 ? -11.941 -0.238 0.954 1.00 90.62 181 ARG A CA 1
ATOM 1422 C C . ARG A 1 181 ? -13.200 -1.070 1.224 1.00 90.62 181 ARG A C 1
ATOM 1424 O O . ARG A 1 181 ? -13.988 -0.778 2.125 1.00 90.62 181 ARG A O 1
ATOM 1431 N N . ALA A 1 182 ? -13.400 -2.133 0.453 1.00 90.06 182 ALA A N 1
ATOM 1432 C CA . ALA A 1 182 ? -14.570 -2.997 0.596 1.00 90.06 182 ALA A CA 1
ATOM 1433 C C . ALA A 1 182 ? -14.398 -4.111 1.639 1.00 90.06 182 ALA A C 1
ATOM 1435 O O . ALA A 1 182 ? -15.392 -4.575 2.200 1.00 90.06 182 ALA A O 1
ATOM 1436 N N . VAL A 1 183 ? -13.168 -4.571 1.869 1.00 95.62 183 VAL A N 1
ATOM 1437 C CA . VAL A 1 183 ? -12.825 -5.702 2.749 1.00 95.62 183 VAL A CA 1
ATOM 1438 C C . VAL A 1 183 ? -11.500 -5.434 3.468 1.00 95.62 183 VAL A C 1
ATOM 1440 O O . VAL A 1 183 ? -10.763 -4.529 3.079 1.00 95.62 183 VAL A O 1
ATOM 1443 N N . ALA A 1 184 ? -11.206 -6.196 4.522 1.00 95.69 184 ALA A N 1
ATOM 1444 C CA . ALA A 1 184 ? -9.868 -6.209 5.113 1.00 95.69 184 ALA A CA 1
ATOM 1445 C C . ALA A 1 184 ? -8.843 -6.748 4.088 1.00 95.69 184 ALA A C 1
ATOM 1447 O O . ALA A 1 184 ? -9.235 -7.565 3.243 1.00 95.69 184 ALA A O 1
ATOM 1448 N N . PRO A 1 185 ? -7.565 -6.321 4.140 1.00 97.81 185 PRO A N 1
ATOM 1449 C CA . PRO A 1 185 ? -6.561 -6.749 3.168 1.00 97.81 185 PRO A CA 1
ATOM 1450 C C . PRO A 1 185 ? -6.458 -8.272 3.063 1.00 97.81 185 PRO A C 1
ATOM 1452 O O . PRO A 1 185 ? -6.345 -8.963 4.074 1.00 97.81 185 PRO A O 1
ATOM 1455 N N . GLN A 1 186 ? -6.534 -8.809 1.847 1.00 96.31 186 GLN A N 1
ATOM 1456 C CA . GLN A 1 186 ? -6.633 -10.252 1.625 1.00 96.31 186 GLN A CA 1
ATOM 1457 C C . GLN A 1 186 ? -5.276 -10.948 1.732 1.00 96.31 186 GLN A C 1
ATOM 1459 O O . GLN A 1 186 ? -5.239 -12.100 2.158 1.00 96.31 186 GLN A O 1
ATOM 1464 N N . TYR A 1 187 ? -4.168 -10.244 1.455 1.00 97.00 187 TYR A N 1
ATOM 1465 C CA . TYR A 1 187 ? -2.813 -10.788 1.647 1.00 97.00 187 TYR A CA 1
ATOM 1466 C C . TYR A 1 187 ? -2.555 -11.265 3.087 1.00 97.00 187 TYR A C 1
ATOM 1468 O O . TYR A 1 187 ? -1.658 -12.072 3.316 1.00 97.00 187 TYR A O 1
ATOM 1476 N N . LEU A 1 188 ? -3.335 -10.783 4.067 1.00 97.69 188 LEU A N 1
ATOM 1477 C CA . LEU A 1 188 ? -3.220 -11.195 5.465 1.00 97.69 188 LEU A CA 1
ATOM 1478 C C . LEU A 1 188 ? -3.478 -12.699 5.652 1.00 97.69 188 LEU A C 1
ATOM 1480 O O . LEU A 1 188 ? -2.940 -13.288 6.581 1.00 97.69 188 LEU A O 1
ATOM 1484 N N . ILE A 1 189 ? -4.235 -13.341 4.756 1.00 95.88 189 ILE A N 1
ATOM 1485 C CA . ILE A 1 189 ? -4.481 -14.794 4.783 1.00 95.88 189 ILE A CA 1
ATOM 1486 C C . ILE A 1 189 ? -3.201 -15.586 4.453 1.00 95.88 189 ILE A C 1
ATOM 1488 O O . ILE A 1 189 ? -3.056 -16.734 4.874 1.00 95.88 189 ILE A O 1
ATOM 1492 N N . ASP A 1 190 ? -2.263 -14.967 3.734 1.00 95.81 190 ASP A N 1
ATOM 1493 C CA . ASP A 1 190 ? -1.042 -15.599 3.232 1.00 95.81 190 ASP A CA 1
ATOM 1494 C C . ASP A 1 190 ? 0.182 -15.384 4.146 1.00 95.81 190 ASP A C 1
ATOM 1496 O O . ASP A 1 190 ? 1.262 -15.913 3.868 1.00 95.81 190 ASP A O 1
ATOM 1500 N N . VAL A 1 191 ? 0.042 -14.627 5.240 1.00 96.62 191 VAL A N 1
ATOM 1501 C CA . VAL A 1 191 ? 1.125 -14.340 6.202 1.00 96.62 191 VAL A CA 1
ATOM 1502 C C . VAL A 1 191 ? 0.867 -15.010 7.552 1.00 96.62 191 VAL A C 1
ATOM 1504 O O . VAL A 1 191 ? -0.250 -15.439 7.847 1.00 96.62 191 VAL A O 1
ATOM 1507 N N . SER A 1 192 ? 1.901 -15.125 8.389 1.00 97.31 192 SER A N 1
ATOM 1508 C CA . SER A 1 192 ? 1.761 -15.735 9.714 1.00 97.31 192 SER A CA 1
ATOM 1509 C C . SER A 1 192 ? 0.784 -14.976 10.614 1.00 97.31 192 SER A C 1
ATOM 1511 O O . SER A 1 192 ? 0.566 -13.774 10.463 1.00 97.31 192 SER A O 1
ATOM 1513 N N . GLU A 1 193 ? 0.240 -15.675 11.612 1.00 97.62 193 GLU A N 1
ATOM 1514 C CA . GLU A 1 193 ? -0.608 -15.060 12.638 1.00 97.62 193 GLU A CA 1
ATOM 1515 C C . GLU A 1 193 ? 0.108 -13.902 13.358 1.00 97.62 193 GLU A C 1
ATOM 1517 O O . GLU A 1 193 ? -0.532 -12.916 13.699 1.00 97.62 193 GLU A O 1
ATOM 1522 N N . GLU A 1 194 ? 1.435 -13.966 13.526 1.00 97.88 194 GLU A N 1
ATOM 1523 C CA . GLU A 1 194 ? 2.240 -12.880 14.106 1.00 97.88 194 GLU A CA 1
ATOM 1524 C C . GLU A 1 194 ? 2.128 -11.594 13.272 1.00 97.88 194 GLU A C 1
ATOM 1526 O O . GLU A 1 194 ? 1.798 -10.532 13.801 1.00 97.88 194 GLU A O 1
ATOM 1531 N N . ALA A 1 195 ? 2.296 -11.696 11.952 1.00 98.31 195 ALA A N 1
ATOM 1532 C CA . ALA A 1 195 ? 2.133 -10.568 11.038 1.00 98.31 195 ALA A CA 1
ATOM 1533 C C . ALA A 1 195 ? 0.684 -10.047 10.996 1.00 98.31 195 ALA A C 1
ATOM 1535 O O . ALA A 1 195 ? 0.453 -8.836 10.919 1.00 98.31 195 ALA A O 1
ATOM 1536 N N . GLN A 1 196 ? -0.303 -10.944 11.075 1.00 98.69 196 GLN A N 1
ATOM 1537 C CA . GLN A 1 196 ? -1.714 -10.560 11.148 1.00 98.69 196 GLN A CA 1
ATOM 1538 C C . GLN A 1 196 ? -2.033 -9.820 12.456 1.00 98.69 196 GLN A C 1
ATOM 1540 O O . GLN A 1 196 ? -2.700 -8.785 12.430 1.00 98.69 196 GLN A O 1
ATOM 1545 N N . ARG A 1 197 ? -1.521 -10.301 13.596 1.00 98.62 197 ARG A N 1
ATOM 1546 C CA . ARG A 1 197 ? -1.666 -9.649 14.905 1.00 98.62 197 ARG A CA 1
ATOM 1547 C C . ARG A 1 197 ? -0.997 -8.279 14.927 1.00 98.62 197 ARG A C 1
ATOM 1549 O O . ARG A 1 197 ? -1.579 -7.345 15.466 1.00 98.62 197 ARG A O 1
ATOM 1556 N N . GLU A 1 198 ? 0.154 -8.117 14.280 1.00 98.69 198 GLU A N 1
ATOM 1557 C CA . GLU A 1 198 ? 0.812 -6.811 14.172 1.00 98.69 198 GLU A CA 1
ATOM 1558 C C . GLU A 1 198 ? -0.010 -5.811 13.339 1.00 98.69 198 GLU A C 1
ATOM 1560 O O . GLU A 1 198 ? -0.170 -4.651 13.730 1.00 98.69 198 GLU A O 1
ATOM 1565 N N . PHE A 1 199 ? -0.623 -6.260 12.236 1.00 98.75 199 PHE A N 1
ATOM 1566 C CA . PHE A 1 199 ? -1.591 -5.443 11.498 1.00 98.75 199 PHE A CA 1
ATOM 1567 C C . PHE A 1 199 ? -2.783 -5.055 12.389 1.00 98.75 199 PHE A C 1
ATOM 1569 O O . PHE A 1 199 ? -3.164 -3.882 12.444 1.00 98.75 199 PHE A O 1
ATOM 1576 N N . ALA A 1 200 ? -3.365 -6.029 13.100 1.00 98.75 200 ALA A N 1
ATOM 1577 C CA . ALA A 1 200 ? -4.508 -5.822 13.986 1.00 98.75 200 ALA A CA 1
ATOM 1578 C C . ALA A 1 200 ? -4.191 -4.811 15.095 1.00 98.75 200 ALA A C 1
ATOM 1580 O O . ALA A 1 200 ? -4.974 -3.886 15.313 1.00 98.75 200 ALA A O 1
ATOM 1581 N N . ARG A 1 201 ? -3.020 -4.937 15.729 1.00 98.62 201 ARG A N 1
ATOM 1582 C CA . ARG A 1 201 ? -2.526 -4.029 16.766 1.00 98.62 201 ARG A CA 1
ATOM 1583 C C . ARG A 1 201 ? -2.459 -2.597 16.253 1.00 98.62 201 ARG A C 1
ATOM 1585 O O . ARG A 1 201 ? -3.109 -1.720 16.813 1.00 98.62 201 ARG A O 1
ATOM 1592 N N . VAL A 1 202 ? -1.769 -2.358 15.135 1.00 98.38 202 VAL A N 1
ATOM 1593 C CA . VAL A 1 202 ? -1.665 -1.009 14.551 1.00 98.38 202 VAL A CA 1
ATOM 1594 C C . VAL A 1 202 ? -3.033 -0.469 14.126 1.00 98.38 202 VAL A C 1
ATOM 1596 O O . VAL A 1 202 ? -3.291 0.729 14.247 1.00 98.38 202 VAL A O 1
ATOM 1599 N N . TYR A 1 203 ? -3.937 -1.314 13.628 1.00 98.12 203 TYR A N 1
ATOM 1600 C CA . TYR A 1 203 ? -5.291 -0.881 13.284 1.00 98.12 203 TYR A CA 1
ATOM 1601 C C . TYR A 1 203 ? -6.074 -0.418 14.523 1.00 98.12 203 TYR A C 1
ATOM 1603 O O . TYR A 1 203 ? -6.700 0.647 14.492 1.00 98.12 203 TYR A O 1
ATOM 1611 N N . LEU A 1 204 ? -6.022 -1.201 15.603 1.00 97.75 204 LEU A N 1
ATOM 1612 C CA . LEU A 1 204 ? -6.708 -0.933 16.864 1.00 97.75 204 LEU A CA 1
ATOM 1613 C C . LEU A 1 204 ? -6.126 0.293 17.569 1.00 97.75 204 LEU A C 1
ATOM 1615 O O . LEU A 1 204 ? -6.885 1.210 17.855 1.00 97.75 204 LEU A O 1
ATOM 1619 N N . GLU A 1 205 ? -4.803 0.403 17.711 1.00 96.38 205 GLU A N 1
ATOM 1620 C CA . GLU A 1 205 ? -4.143 1.603 18.260 1.00 96.38 205 GLU A CA 1
ATOM 1621 C C . GLU A 1 205 ? -4.544 2.891 17.527 1.00 96.38 205 GLU A C 1
ATOM 1623 O O . GLU A 1 205 ? -4.503 3.985 18.083 1.00 96.38 205 GLU A O 1
ATOM 1628 N N . ASN A 1 206 ? -4.901 2.779 16.248 1.00 95.44 206 ASN A N 1
ATOM 1629 C CA . ASN A 1 206 ? -5.295 3.918 15.439 1.00 95.44 206 ASN A CA 1
ATOM 1630 C C . ASN A 1 206 ? -6.786 4.262 15.537 1.00 95.44 206 ASN A C 1
ATOM 1632 O O . ASN A 1 206 ? -7.147 5.408 15.282 1.00 95.44 206 ASN A O 1
ATOM 1636 N N . ARG A 1 207 ? -7.698 3.328 15.810 1.00 93.88 207 ARG A N 1
ATOM 1637 C CA . ARG A 1 207 ? -9.143 3.645 15.752 1.00 93.88 207 ARG A CA 1
ATOM 1638 C C . ARG A 1 207 ? -9.952 3.235 16.963 1.00 93.88 207 ARG A C 1
ATOM 1640 O O . ARG A 1 207 ? -11.083 3.700 17.088 1.00 93.88 207 ARG A O 1
ATOM 1647 N N . ALA A 1 208 ? -9.438 2.324 17.769 1.00 95.25 208 ALA A N 1
ATOM 1648 C CA . ALA A 1 208 ? -10.185 1.751 18.859 1.00 95.25 208 ALA A CA 1
ATOM 1649 C C . ALA A 1 208 ? -10.180 2.703 20.056 1.00 95.25 208 ALA A C 1
ATOM 1651 O O . ALA A 1 208 ? -9.161 3.297 20.397 1.00 95.25 208 ALA A O 1
ATOM 1652 N N . VAL A 1 209 ? -11.336 2.829 20.693 1.00 94.81 209 VAL A N 1
ATOM 1653 C CA . VAL A 1 209 ? -11.513 3.560 21.946 1.00 94.81 209 VAL A CA 1
ATOM 1654 C C . VAL A 1 209 ? -12.102 2.591 22.957 1.00 94.81 209 VAL A C 1
ATOM 1656 O O . VAL A 1 209 ? -13.091 1.919 22.657 1.00 94.81 209 VAL A O 1
ATOM 1659 N N . TYR A 1 210 ? -11.500 2.506 24.140 1.00 95.44 210 TYR A N 1
ATOM 1660 C CA . TYR A 1 210 ? -12.007 1.645 25.199 1.00 95.44 210 TYR A CA 1
ATOM 1661 C C . TYR A 1 210 ? -13.344 2.162 25.740 1.00 95.44 210 TYR A C 1
ATOM 1663 O O . TYR A 1 210 ? -13.534 3.361 25.965 1.00 95.44 210 TYR A O 1
ATOM 1671 N N . TRP A 1 211 ? -14.285 1.245 25.939 1.00 91.50 211 TRP A N 1
ATOM 1672 C CA . TRP A 1 211 ? -15.618 1.522 26.445 1.00 91.50 211 TRP A CA 1
ATOM 1673 C C . TRP A 1 211 ? -15.898 0.696 27.703 1.00 91.50 211 TRP A C 1
ATOM 1675 O O . TRP A 1 211 ? -16.395 -0.431 27.645 1.00 91.50 211 TRP A O 1
ATOM 1685 N N . GLU A 1 212 ? -15.639 1.324 28.854 1.00 87.50 212 GLU A N 1
ATOM 1686 C CA . GLU A 1 212 ? -15.730 0.732 30.200 1.00 87.50 212 GLU A CA 1
ATOM 1687 C C . GLU A 1 212 ? -17.060 0.023 30.494 1.00 87.50 212 GLU A C 1
ATOM 1689 O O . GLU A 1 212 ? -17.098 -0.955 31.232 1.00 87.50 212 GLU A O 1
ATOM 1694 N N . PHE A 1 213 ? -18.176 0.508 29.935 1.00 83.31 213 PHE A N 1
ATOM 1695 C CA . PHE A 1 213 ? -19.509 0.011 30.293 1.00 83.31 213 PHE A CA 1
ATOM 1696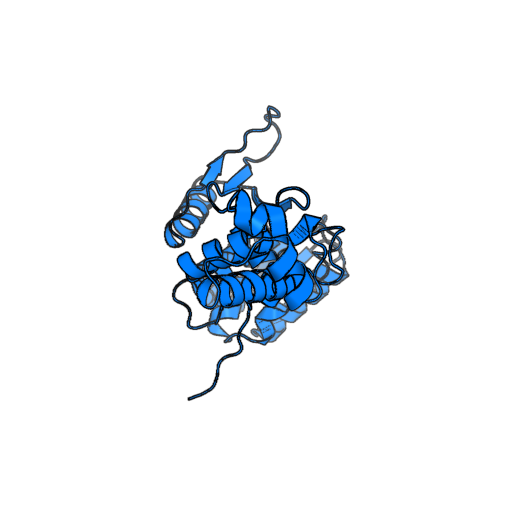 C C . PHE A 1 213 ? -19.707 -1.476 29.966 1.00 83.31 213 PHE A C 1
ATOM 1698 O O . PHE A 1 213 ? -20.428 -2.164 30.686 1.00 83.31 213 PHE A O 1
ATOM 1705 N N . ASN A 1 214 ? -19.069 -1.959 28.897 1.00 85.56 214 ASN A N 1
ATOM 1706 C CA . ASN A 1 214 ? -19.178 -3.346 28.446 1.00 85.56 214 ASN A CA 1
ATOM 1707 C C . ASN A 1 214 ? -17.827 -4.070 28.404 1.00 85.56 214 ASN A C 1
ATOM 1709 O O . ASN A 1 214 ? -17.800 -5.206 27.942 1.00 85.56 214 ASN A O 1
ATOM 1713 N N . ASP A 1 215 ? -16.747 -3.427 28.856 1.00 90.12 215 ASP A N 1
ATOM 1714 C CA . ASP A 1 215 ? -15.382 -3.963 28.796 1.00 90.12 215 ASP A CA 1
ATOM 1715 C C . ASP A 1 215 ? -14.953 -4.338 27.363 1.00 90.12 215 ASP A C 1
ATOM 1717 O O . ASP A 1 215 ? -14.549 -5.461 27.054 1.00 90.12 215 ASP A O 1
ATOM 1721 N N . ARG A 1 216 ? -15.152 -3.394 26.431 1.00 95.44 216 ARG A N 1
ATOM 1722 C CA . ARG A 1 216 ? -14.866 -3.591 25.001 1.00 95.44 216 ARG A CA 1
ATOM 1723 C C . ARG A 1 216 ? -14.219 -2.378 24.378 1.00 95.44 216 ARG A C 1
ATOM 1725 O O . ARG A 1 216 ? -14.465 -1.245 24.774 1.00 95.44 216 ARG A O 1
ATOM 1732 N N . TRP A 1 217 ? -13.502 -2.621 23.298 1.00 97.44 217 TRP A N 1
ATOM 1733 C CA . TRP A 1 217 ? -12.945 -1.598 22.435 1.00 97.44 217 TRP A CA 1
ATOM 1734 C C . TRP A 1 217 ? -13.865 -1.350 21.247 1.00 97.44 217 TRP A C 1
ATOM 1736 O O . TRP A 1 217 ? -14.264 -2.286 20.554 1.00 97.44 217 TRP A O 1
ATOM 1746 N N . LEU A 1 218 ? -14.212 -0.088 21.008 1.00 96.88 218 LEU A N 1
ATOM 1747 C CA . LEU A 1 218 ? -15.105 0.330 19.936 1.00 96.88 218 LEU A CA 1
ATOM 1748 C C . LEU A 1 218 ? -14.323 1.021 18.820 1.00 96.88 218 LEU A C 1
ATOM 1750 O O . LEU A 1 218 ? -13.556 1.948 19.063 1.00 96.88 218 LEU A O 1
ATOM 1754 N N . ILE A 1 219 ? -14.567 0.602 17.583 1.00 96.31 219 ILE A N 1
ATOM 1755 C CA . ILE A 1 219 ? -14.026 1.212 16.371 1.00 96.31 219 ILE A CA 1
ATOM 1756 C C . ILE A 1 219 ? -15.165 1.938 15.654 1.00 96.31 219 ILE A C 1
ATOM 1758 O O . ILE A 1 219 ? -16.020 1.290 15.042 1.00 96.31 219 ILE A O 1
ATOM 1762 N N . ASP A 1 220 ? -15.161 3.272 15.690 1.00 92.56 220 ASP A N 1
ATOM 1763 C CA . ASP A 1 220 ? -16.130 4.085 14.945 1.00 92.56 220 ASP A CA 1
ATOM 1764 C C . ASP A 1 220 ? -15.838 4.055 13.433 1.00 92.56 220 ASP A C 1
ATOM 1766 O O . ASP A 1 220 ? -14.733 4.381 12.962 1.00 92.56 220 ASP A O 1
ATOM 1770 N N . HIS A 1 221 ? -16.863 3.645 12.687 1.00 89.81 221 HIS A N 1
ATOM 1771 C CA . HIS A 1 221 ? -16.895 3.359 11.264 1.00 89.81 221 HIS A CA 1
ATOM 1772 C C . HIS A 1 221 ? -18.156 3.916 10.576 1.00 89.81 221 HIS A C 1
ATOM 1774 O O . HIS A 1 221 ? -18.569 3.362 9.554 1.00 89.81 221 HIS A O 1
ATOM 1780 N N . GLN A 1 222 ? -18.725 5.037 11.043 1.00 83.75 222 GLN A N 1
ATOM 1781 C CA . GLN A 1 222 ? -19.815 5.749 10.334 1.00 83.75 222 GLN A CA 1
ATOM 1782 C C . GLN A 1 222 ? -19.492 6.045 8.853 1.00 83.75 222 GLN A C 1
ATOM 1784 O O . GLN A 1 222 ? -20.375 6.190 8.014 1.00 83.75 222 GLN A O 1
ATOM 1789 N N . ASN A 1 223 ? -18.204 6.120 8.505 1.00 83.75 223 ASN A N 1
ATOM 1790 C CA . ASN A 1 223 ? -17.697 6.367 7.154 1.00 83.75 223 ASN A CA 1
ATOM 1791 C C . ASN A 1 223 ? -17.212 5.100 6.419 1.00 83.75 223 ASN A C 1
ATOM 1793 O O . ASN A 1 223 ? -16.395 5.193 5.497 1.00 83.75 223 ASN A O 1
ATOM 1797 N N . ARG A 1 224 ? -17.636 3.909 6.851 1.00 89.06 224 ARG A N 1
ATOM 1798 C CA . ARG A 1 224 ? -17.297 2.632 6.204 1.00 89.06 224 ARG A CA 1
ATOM 1799 C C . ARG A 1 224 ? -18.550 1.896 5.760 1.00 89.06 224 ARG A C 1
ATOM 1801 O O . ARG A 1 224 ? -19.644 2.139 6.258 1.00 89.06 224 ARG A O 1
ATOM 1808 N N . SER A 1 225 ? -18.389 0.985 4.806 1.00 92.75 225 SER A N 1
ATOM 1809 C CA . SER A 1 225 ? -19.484 0.125 4.362 1.00 92.75 225 SER A CA 1
ATOM 1810 C C . SER A 1 225 ? -19.736 -1.016 5.355 1.00 92.75 225 SER A C 1
ATOM 1812 O O . SER A 1 225 ? -18.813 -1.497 6.017 1.00 92.75 225 SER A O 1
ATOM 1814 N N . ASP A 1 226 ? -20.971 -1.526 5.390 1.00 94.56 226 ASP A N 1
ATOM 1815 C CA . ASP A 1 226 ? -21.322 -2.765 6.108 1.00 94.56 226 ASP A CA 1
ATOM 1816 C C . ASP A 1 226 ? -20.408 -3.931 5.722 1.00 94.56 226 ASP A C 1
ATOM 1818 O O . ASP A 1 226 ? -20.022 -4.749 6.558 1.00 94.56 226 ASP A O 1
ATOM 1822 N N . ARG A 1 227 ? -20.068 -4.012 4.431 1.00 95.31 227 ARG A N 1
ATOM 1823 C CA . ARG A 1 227 ? -19.201 -5.056 3.889 1.00 95.31 227 ARG A CA 1
ATOM 1824 C C . ARG A 1 227 ? -17.813 -4.996 4.522 1.00 95.31 227 ARG A C 1
ATOM 1826 O O . ARG A 1 227 ? -17.312 -6.032 4.957 1.00 95.31 227 ARG A O 1
ATOM 1833 N N . TYR A 1 228 ? -17.244 -3.798 4.634 1.00 95.44 228 TYR A N 1
ATOM 1834 C CA . TYR A 1 228 ? -15.948 -3.596 5.269 1.00 95.44 228 TYR A CA 1
ATOM 1835 C C . TYR A 1 228 ? -15.996 -3.934 6.760 1.00 95.44 228 TYR A C 1
ATOM 1837 O O . TYR A 1 228 ? -15.167 -4.710 7.228 1.00 95.44 228 TYR A O 1
ATOM 1845 N N . ARG A 1 229 ? -17.003 -3.432 7.495 1.00 96.75 229 ARG A N 1
ATOM 1846 C CA . ARG A 1 229 ? -17.170 -3.731 8.930 1.00 96.75 229 ARG A CA 1
ATOM 1847 C C . ARG A 1 229 ? -17.247 -5.234 9.198 1.00 96.75 229 ARG A C 1
ATOM 1849 O O . ARG A 1 229 ? -16.534 -5.730 10.064 1.00 96.75 229 ARG A O 1
ATOM 1856 N N . ARG A 1 230 ? -18.053 -5.968 8.421 1.00 97.31 230 ARG A N 1
ATOM 1857 C CA . ARG A 1 230 ? -18.161 -7.434 8.532 1.00 97.31 230 ARG A CA 1
ATOM 1858 C C . ARG A 1 230 ? -16.846 -8.129 8.216 1.00 97.31 230 ARG A C 1
ATOM 1860 O O . ARG A 1 230 ? -16.431 -8.989 8.980 1.00 97.31 230 ARG A O 1
ATOM 1867 N N . SER A 1 231 ? -16.178 -7.735 7.133 1.00 97.88 231 SER A N 1
ATOM 1868 C CA . SER A 1 231 ? -14.885 -8.317 6.772 1.00 97.88 231 SER A CA 1
ATOM 1869 C C . SER A 1 231 ? -13.826 -8.095 7.851 1.00 97.88 231 SER A C 1
ATOM 1871 O O . SER A 1 231 ? -13.045 -9.004 8.112 1.00 97.88 231 SER A O 1
ATOM 1873 N N . LEU A 1 232 ? -13.794 -6.913 8.471 1.00 97.81 232 LEU A N 1
ATOM 1874 C CA . LEU A 1 232 ? -12.844 -6.602 9.533 1.00 97.81 232 LEU A CA 1
ATOM 1875 C C . LEU A 1 232 ? -13.165 -7.361 10.829 1.00 97.81 232 LEU A C 1
ATOM 1877 O O . LEU A 1 232 ? -12.258 -7.900 11.453 1.00 97.81 232 LEU A O 1
ATOM 1881 N N . ALA A 1 233 ? -14.442 -7.453 11.214 1.00 98.31 233 ALA A N 1
ATOM 1882 C CA . ALA A 1 233 ? -14.849 -8.262 12.362 1.00 98.31 233 ALA A CA 1
ATOM 1883 C C . ALA A 1 233 ? -14.484 -9.741 12.161 1.00 98.31 233 ALA A C 1
ATOM 1885 O O . ALA A 1 233 ? -13.927 -10.356 13.063 1.00 98.31 233 ALA A O 1
ATOM 1886 N N . THR A 1 234 ? -14.709 -10.291 10.960 1.00 98.44 234 THR A N 1
ATOM 1887 C CA . THR A 1 234 ? -14.267 -11.651 10.617 1.00 98.44 234 THR A CA 1
ATOM 1888 C C . THR A 1 234 ? -12.754 -11.798 10.727 1.00 98.44 234 THR A C 1
ATOM 1890 O O . THR A 1 234 ? -12.295 -12.787 11.285 1.00 98.44 234 THR A O 1
ATOM 1893 N N . PHE A 1 235 ? -11.975 -10.820 10.257 1.00 98.50 235 PHE A N 1
ATOM 1894 C CA . PHE A 1 235 ? -10.521 -10.837 10.421 1.00 98.50 235 PHE A CA 1
ATOM 1895 C C . PHE A 1 235 ? -10.111 -10.917 11.904 1.00 98.50 235 PHE A C 1
ATOM 1897 O O . PHE A 1 235 ? -9.372 -11.825 12.275 1.00 98.50 235 PHE A O 1
ATOM 1904 N N . PHE A 1 236 ? -10.657 -10.070 12.783 1.00 98.50 236 PHE A N 1
ATOM 1905 C CA . PHE A 1 236 ? -10.366 -10.166 14.222 1.00 98.50 236 PHE A CA 1
ATOM 1906 C C . PHE A 1 236 ? -10.811 -11.505 14.832 1.00 98.50 236 PHE A C 1
ATOM 1908 O O . PHE A 1 236 ? -10.061 -12.109 15.596 1.00 98.50 236 PHE A O 1
ATOM 1915 N N . GLN A 1 237 ? -11.978 -12.025 14.439 1.00 98.50 237 GLN A N 1
ATOM 1916 C CA . GLN A 1 237 ? -12.455 -13.343 14.876 1.00 98.50 237 GLN A CA 1
ATOM 1917 C C . GLN A 1 237 ? -11.509 -14.475 14.460 1.00 98.50 237 GLN A C 1
ATOM 1919 O O . GLN A 1 237 ? -11.294 -15.405 15.234 1.00 98.50 237 GLN A O 1
ATOM 1924 N N . THR A 1 238 ? -10.901 -14.402 13.269 1.00 98.19 238 THR A N 1
ATOM 1925 C CA . THR A 1 238 ? -9.902 -15.400 12.848 1.00 98.19 238 THR A CA 1
ATOM 1926 C C . T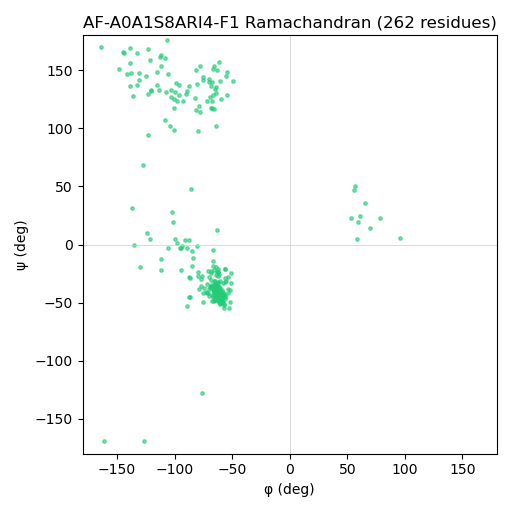HR A 1 238 ? -8.629 -15.382 13.695 1.00 98.19 238 THR A C 1
ATOM 1928 O O . THR A 1 238 ? -7.960 -16.407 13.778 1.00 98.19 238 THR A O 1
ATOM 1931 N N . LEU A 1 239 ? -8.345 -14.268 14.378 1.00 98.19 239 LEU A N 1
ATOM 1932 C CA . LEU A 1 239 ? -7.244 -14.126 15.337 1.00 98.19 239 LEU A CA 1
ATOM 1933 C C . LEU A 1 239 ? -7.644 -14.471 16.781 1.00 98.19 239 LEU A C 1
ATOM 1935 O O . LEU A 1 239 ? -6.827 -14.343 17.690 1.00 98.19 239 LEU A O 1
ATOM 1939 N N . GLY A 1 240 ? -8.882 -14.923 16.996 1.00 97.75 240 GLY A N 1
ATOM 1940 C CA . GLY A 1 240 ? -9.385 -15.349 18.301 1.00 97.75 240 GLY A CA 1
ATOM 1941 C C . GLY A 1 240 ? -10.161 -14.287 19.078 1.00 97.75 240 GLY A C 1
ATOM 1942 O O . GLY A 1 240 ? -10.552 -14.563 20.208 1.00 97.75 240 GLY A O 1
ATOM 1943 N N .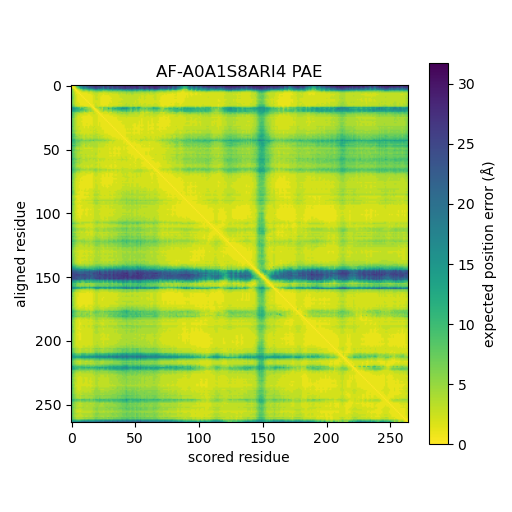 ALA A 1 241 ? -10.419 -13.114 18.496 1.00 98.00 241 ALA A N 1
ATOM 1944 C CA . ALA A 1 241 ? -11.213 -12.083 19.153 1.00 98.00 241 ALA A CA 1
ATOM 1945 C C . ALA A 1 241 ? -12.718 -12.407 19.151 1.00 98.00 241 ALA A C 1
ATOM 1947 O O . ALA A 1 241 ? -13.277 -12.877 18.155 1.00 98.00 241 ALA A O 1
ATOM 1948 N N . GLU A 1 242 ? -13.414 -12.042 20.219 1.00 97.94 242 GLU A N 1
ATOM 1949 C CA . GLU A 1 242 ? -14.855 -11.838 20.196 1.00 97.94 242 GLU A CA 1
ATOM 1950 C C . GLU A 1 242 ? -15.131 -10.452 19.595 1.00 97.94 242 GLU A C 1
ATOM 1952 O O . GLU A 1 242 ? -15.058 -9.427 20.276 1.00 97.94 242 GLU A O 1
ATOM 1957 N N . ALA A 1 243 ? -15.445 -10.406 18.296 1.00 97.75 243 ALA A N 1
ATOM 1958 C CA . ALA A 1 243 ? -15.770 -9.165 17.593 1.00 97.75 243 ALA A CA 1
ATOM 1959 C C . ALA A 1 243 ? -17.218 -9.135 17.086 1.00 97.75 243 ALA A C 1
ATOM 1961 O O . ALA A 1 243 ? -17.687 -10.106 16.491 1.00 97.75 243 ALA A O 1
ATOM 1962 N N . ASP A 1 244 ? -17.892 -7.994 17.243 1.00 97.12 244 ASP A N 1
ATOM 1963 C CA . ASP A 1 244 ? -19.283 -7.784 16.828 1.00 97.12 244 ASP A CA 1
ATOM 1964 C C . ASP A 1 244 ? -19.420 -6.586 15.890 1.00 97.12 244 ASP A C 1
ATOM 1966 O O . ASP A 1 244 ? -18.728 -5.574 16.023 1.00 97.12 244 ASP A O 1
ATOM 1970 N N . VAL A 1 245 ? -20.347 -6.696 14.938 1.00 97.25 245 VAL A N 1
ATOM 1971 C CA . VAL A 1 245 ? -20.674 -5.625 13.992 1.00 97.25 245 VAL A CA 1
ATOM 1972 C C . VAL A 1 245 ? -21.938 -4.913 14.451 1.00 97.25 245 VAL A C 1
ATOM 1974 O O . VAL A 1 245 ? -22.990 -5.534 14.593 1.00 97.25 245 VAL A O 1
ATOM 1977 N N . HIS A 1 246 ? -21.835 -3.598 14.597 1.00 94.12 246 HIS A N 1
ATOM 1978 C CA . HIS A 1 246 ? -22.945 -2.689 14.873 1.00 94.12 246 HIS A CA 1
ATOM 1979 C C . HIS A 1 246 ? -23.282 -1.878 13.616 1.00 94.12 246 HIS A C 1
ATOM 1981 O O . HIS A 1 246 ? -22.596 -1.990 12.597 1.00 94.12 246 HIS A O 1
ATOM 1987 N N . GLU A 1 247 ? -24.329 -1.050 13.685 1.00 91.44 247 GLU A N 1
ATOM 1988 C CA . GLU A 1 247 ? -24.765 -0.194 12.567 1.00 91.44 247 GLU A CA 1
ATOM 1989 C C . GLU A 1 247 ? -23.602 0.640 12.006 1.00 91.44 247 GLU A C 1
ATOM 1991 O O . GLU A 1 247 ? -23.306 0.559 10.816 1.00 91.44 247 GLU A O 1
ATOM 1996 N N . ASP A 1 248 ? -22.861 1.315 12.888 1.00 92.94 248 ASP A N 1
ATOM 1997 C CA . ASP A 1 248 ? -21.772 2.222 12.514 1.00 92.94 248 ASP A CA 1
ATOM 1998 C C . ASP A 1 248 ? -20.422 1.876 13.152 1.00 92.94 248 ASP A C 1
ATOM 2000 O O . ASP A 1 248 ? -19.470 2.646 13.060 1.00 92.94 248 ASP A O 1
ATOM 2004 N N . ALA A 1 249 ? -20.298 0.715 13.794 1.00 95.19 249 ALA A N 1
ATOM 2005 C CA . ALA A 1 249 ? -19.099 0.374 14.550 1.00 95.19 249 ALA A CA 1
ATOM 2006 C C . ALA A 1 249 ? -18.748 -1.113 14.482 1.00 95.19 249 ALA A C 1
ATOM 2008 O O . ALA A 1 249 ? -19.555 -1.956 14.090 1.00 95.19 249 ALA A O 1
ATOM 2009 N N . VAL A 1 250 ? -17.523 -1.426 14.890 1.00 97.31 250 VAL A N 1
ATOM 2010 C CA . VAL A 1 250 ? -17.094 -2.783 15.243 1.00 97.31 250 VAL A CA 1
ATOM 2011 C C . VAL A 1 250 ? -16.630 -2.744 16.692 1.00 97.31 250 VAL A C 1
ATOM 2013 O O . VAL A 1 250 ? -15.881 -1.837 17.052 1.00 97.31 250 VAL A O 1
ATOM 2016 N N . SER A 1 251 ? -17.075 -3.684 17.521 1.00 97.38 251 SER A N 1
ATOM 2017 C CA . SER A 1 251 ? -16.531 -3.860 18.870 1.00 97.38 251 SER A CA 1
ATOM 2018 C C . SER A 1 251 ? -15.651 -5.095 18.940 1.00 97.38 251 SER A C 1
ATOM 2020 O O . SER A 1 251 ? -15.951 -6.085 18.281 1.00 97.38 251 SER A O 1
ATOM 2022 N N . VAL A 1 252 ? -14.607 -5.040 19.759 1.00 98.00 252 VAL A N 1
ATOM 2023 C CA . VAL A 1 252 ? -13.669 -6.135 20.035 1.00 98.00 252 VAL A CA 1
ATOM 2024 C C . VAL A 1 252 ? -13.525 -6.256 21.553 1.00 98.00 252 VAL A C 1
ATOM 2026 O O . VAL A 1 252 ? -13.594 -5.241 22.247 1.00 98.00 252 VAL A O 1
ATOM 2029 N N . ASP A 1 253 ? -13.427 -7.467 22.089 1.00 96.94 253 ASP A N 1
ATOM 2030 C CA . ASP A 1 253 ? -13.257 -7.691 23.528 1.00 96.94 253 ASP A CA 1
ATOM 2031 C C . ASP A 1 253 ? -11.904 -7.182 24.055 1.00 96.94 253 ASP A C 1
ATOM 2033 O O . ASP A 1 253 ? -10.910 -7.149 23.328 1.00 96.94 253 ASP A O 1
ATOM 2037 N N . ASP A 1 254 ? -11.868 -6.780 25.328 1.00 96.56 254 ASP A N 1
ATOM 2038 C CA . ASP A 1 254 ? -10.651 -6.273 25.974 1.00 96.56 254 ASP A CA 1
ATOM 2039 C C . ASP A 1 254 ? -9.543 -7.327 26.106 1.00 96.56 254 ASP A C 1
ATOM 2041 O O . ASP A 1 254 ? -8.365 -6.992 25.994 1.00 96.56 254 ASP A O 1
ATOM 2045 N N . TYR A 1 255 ? -9.900 -8.607 26.257 1.00 96.00 255 TYR A N 1
ATOM 2046 C CA . TYR A 1 255 ? -8.922 -9.687 26.385 1.00 96.00 255 TYR A CA 1
ATOM 2047 C C . TYR A 1 255 ? -8.022 -9.776 25.144 1.00 96.00 255 TYR A C 1
ATOM 2049 O O . TYR A 1 255 ? -6.797 -9.748 25.271 1.00 96.00 255 TYR A O 1
ATOM 2057 N N . PHE A 1 256 ? -8.606 -9.815 23.943 1.00 97.44 256 PHE A N 1
ATOM 2058 C CA . PHE A 1 256 ? -7.841 -9.834 22.697 1.00 97.44 256 PHE A CA 1
ATOM 2059 C C . PHE A 1 256 ? -6.978 -8.579 22.524 1.00 97.44 256 PHE A C 1
ATOM 2061 O O . PHE A 1 256 ? -5.818 -8.668 22.124 1.00 97.44 256 PHE A O 1
ATOM 2068 N N . VAL A 1 257 ? -7.522 -7.401 22.837 1.00 97.56 257 VAL A N 1
ATOM 2069 C CA . VAL A 1 257 ? -6.797 -6.129 22.690 1.00 97.56 257 VAL A CA 1
ATOM 2070 C C . VAL A 1 257 ? -5.613 -6.046 23.664 1.00 97.56 257 VAL A C 1
ATOM 2072 O O . VAL A 1 257 ? -4.516 -5.651 23.264 1.00 97.56 257 VAL A O 1
ATOM 2075 N N . SER A 1 258 ? -5.793 -6.540 24.889 1.00 96.25 258 SER A N 1
ATOM 2076 C CA . SER A 1 258 ? -4.732 -6.692 25.888 1.00 96.25 258 SER A CA 1
ATOM 2077 C C . SER A 1 258 ? -3.657 -7.699 25.459 1.00 96.25 258 SER A C 1
ATOM 2079 O O . SER A 1 258 ? -2.469 -7.449 25.660 1.00 96.25 258 SER A O 1
ATOM 2081 N N . GLU A 1 259 ? -4.020 -8.817 24.812 1.00 97.12 259 GLU A N 1
ATOM 2082 C CA . GLU A 1 259 ? -3.042 -9.768 24.244 1.00 97.12 259 GLU A CA 1
ATOM 2083 C C . GLU A 1 259 ? -2.165 -9.137 23.150 1.00 97.12 259 GLU A C 1
ATOM 2085 O O . GLU A 1 259 ? -1.029 -9.569 22.943 1.00 97.12 259 GLU A O 1
ATOM 2090 N N . LEU A 1 260 ? -2.670 -8.112 22.458 1.00 97.25 260 LEU A N 1
ATOM 2091 C CA . LEU A 1 260 ? -1.903 -7.323 21.491 1.00 97.25 260 LEU A CA 1
ATOM 2092 C C . LEU A 1 260 ? -1.019 -6.250 22.152 1.00 97.25 260 LEU A C 1
ATOM 2094 O O . LEU A 1 260 ? -0.298 -5.545 21.446 1.00 97.25 260 LEU A O 1
ATOM 2098 N N . GLY A 1 261 ? -1.049 -6.132 23.483 1.00 96.12 261 GLY A N 1
ATOM 2099 C CA . GLY A 1 261 ? -0.254 -5.173 24.251 1.00 96.12 261 GLY A CA 1
ATOM 2100 C C . GLY A 1 261 ? -0.804 -3.746 24.231 1.00 96.12 261 GLY A C 1
ATOM 2101 O O . GLY A 1 261 ? -0.037 -2.804 24.426 1.00 96.12 261 GLY A O 1
ATOM 2102 N N . ILE A 1 262 ? -2.100 -3.576 23.957 1.00 94.56 262 ILE A N 1
ATOM 2103 C CA . ILE A 1 262 ? -2.779 -2.278 23.995 1.00 94.56 262 ILE A CA 1
ATOM 2104 C C . ILE A 1 262 ? -3.497 -2.160 25.343 1.00 94.56 262 ILE A C 1
ATOM 2106 O O . ILE A 1 262 ? -4.326 -3.000 25.680 1.00 94.56 262 ILE A O 1
ATOM 2110 N N . GLU A 1 263 ? -3.184 -1.108 26.096 1.00 87.88 263 GLU A N 1
ATOM 2111 C CA . GLU A 1 263 ? -3.750 -0.828 27.423 1.00 87.88 263 GLU A CA 1
ATOM 2112 C C . GLU A 1 263 ? -4.654 0.421 27.370 1.00 87.88 263 GLU A C 1
ATOM 2114 O O . GLU A 1 263 ? -4.461 1.289 26.509 1.00 87.88 263 GLU A O 1
ATOM 2119 N N . HIS A 1 264 ? -5.641 0.503 28.272 1.00 78.94 264 HIS A N 1
ATOM 2120 C CA . HIS A 1 264 ? -6.572 1.631 28.424 1.00 78.94 264 HIS A CA 1
ATOM 2121 C C . HIS A 1 264 ? -6.335 2.431 29.713 1.00 78.94 264 HIS A C 1
ATOM 2123 O O . HIS A 1 264 ? -5.901 1.836 30.726 1.00 78.94 264 HIS A O 1
#

Radius of gyration: 21.77 Å; Cα contacts (8 Å, |Δi|>4): 403; chains: 1; bounding box: 50×51×68 Å

Foldseek 3Di:
DPPQDQLDALQLLQQLDDDPPDPRSVVVVVVLVQLVVVCVVVVPQDLVRSCVVSVHDSVSSCCCNPVVDDDPSRVLSVVCVVLQNPSDGCPGQLNLLLLLVLLQLLQAWAQASVQLKIKGFDDDPVSVVVNQVSQVSSVWGWDWDDDPDPPGGIMIIIDPSRSSSSSSSVSQLRHNDQVSLQADRPCLVSDDLVSLLSSVLSNCVRAWDADVVVQKTKGFAQPHDPRHLVRVQVSVVVSVWPWDDDPGIIITHNVSNVVSVDDD

Nearest PDB structures (foldseek):
  7qsu-assembly1_A  TM=8.063E-01  e=2.554E-05  Thermococcus litoralis
  1jva-assembly2_B  TM=6.444E-01  e=2.192E-05  Saccharomyces cerevisiae
  1um2-assembly2_B  TM=6.942E-01  e=1.766E-04  Saccharomyces cerevisiae
  5o6i-assembly3_K  TM=6.800E-01  e=1.658E-03  Desulfurococcus mucosus
  8dy7-assembly1_I  TM=6.417E-01  e=1.222E-03  Streptomyces venezuelae

Organism: NCBI:txid301967

Secondary structure (DSSP, 8-state):
-----EEE-HHHHHHTS--SS-SSHHHHHHHHHHHHHHHHH-TT--HHHHHHHHT--HHHHHHHHHS-PPPHHHHHHHHHHHTT-SSEETTSTTHHHHHHHHHHHHHHEEE-TTT--EEEEE-SHHHHHHHHHHHHHTT--EEEE--S-TTSPEEEEE-TTHHHHHHHHHHTT--SSTTT-SSS-GGGGGS-HHHHHHHHHHHHHHHEEEETTTTEEEEE-TTS-HHHHHHHHHHHHHTT--EEE-SSEEEEEHHHHHHTT---

Solvent-accessible surface area (backbone atoms only — not comparable to full-atom values): 14435 Å² total; per-residue (Å²): 133,83,83,72,59,73,66,37,44,61,58,59,52,16,56,69,47,88,61,91,90,44,93,53,38,40,56,56,43,51,52,52,50,53,50,51,52,50,40,70,77,36,77,84,60,48,48,64,54,50,13,65,74,70,77,43,61,43,86,65,42,33,44,43,69,79,69,62,52,74,56,68,43,49,52,40,43,52,52,33,39,77,68,53,56,38,69,23,32,82,86,36,89,58,29,64,55,51,48,41,46,36,20,42,26,67,59,47,32,35,20,40,78,92,63,24,36,37,34,31,56,40,90,49,72,64,53,43,52,56,50,44,54,46,37,42,77,73,77,42,48,66,40,80,51,81,66,100,50,91,87,57,72,52,30,38,32,50,49,81,66,19,41,50,49,25,38,51,36,41,64,51,47,27,22,52,51,71,78,58,41,41,49,54,50,64,63,53,79,71,47,55,69,67,61,43,47,48,26,50,37,47,27,38,77,68,48,48,42,80,38,80,93,76,53,28,29,38,29,83,33,80,92,56,49,72,58,20,46,48,38,41,31,50,52,44,36,76,74,71,31,64,45,46,74,53,98,42,33,36,38,36,37,44,67,53,44,44,75,62,72,54,84,133

Sequence (264 aa):
MNDRPVLVTPPMLARTYSGRAYEDPWDLVTDYQRVLEYTGEHPNASPGGVASALDLPRGRVRPWIDDGAIPHPVRGIQTAESRGWVPLTEISEVFDPINRLVAWVCSRGTIKPETYGPYVRIESSDDRERFESLVTQLGLEAREHRTDDSLRSTELTIRDDGAVLGRLLTCLDAPTDDDTRAVAPQYLIDVSEEAQREFARVYLENRAVYWEFNDRWLIDHQNRSDRYRRSLATFFQTLGAEADVHEDAVSVDDYFVSELGIEH

Mean predicted aligned error: 4.81 Å